Protein AF-A0A7R9UHA9-F1 (afdb_monomer_lite)

Foldseek 3Di:
DVVVPPDDPLQVQQAVLLVVLLVVLVVQQPAAQPQFPCQPVQLVVVVVDPVLCVQQLQQQADSGHGLSSNHCVLLVVLLVVLVVVCVVDVVLVCLPPVVPPVSVVVSVVSSLVSSLVSLLVVLLVVLVVCQVRGPPDDPVSSVSSSVSSSVNRVVNVVSQVCSVVRHDDRSSVVSSVNSNVVCVVVVVPPCVVVVVVVCPDCSVVVVVVVVVVVVVVVVVVVVVVPDDDDDDDDDPVNVVVVVVVVVD

Radius of gyration: 24.24 Å; chains: 1; bounding box: 69×46×78 Å

InterPro domains:
  IPR002208 SecY/SEC61-alpha family [PF00344] (66-238)
  IPR002208 SecY/SEC61-alpha family [PTHR10906] (10-181)
  IPR023201 SecY domain superfamily [G3DSA:1.10.3370.10] (5-246)
  IPR023201 SecY domain superfamily [SSF103491] (10-238)
  IPR030659 SecY conserved site [PS00755] (66-85)
  IPR030659 SecY conserved site [PS00756] (158-175)

Secondary structure (DSSP, 8-state):
-TTSS---HHHHHHHHHHHHHHHHHHHHTTSBPTT---HHHHHHHHTT-HHHHHHHHHTTS-SS-BTTTTTTHHHHHHHHHHHHHHHH-HHHHHHHHHSHHHHHHHHHHHHHHHHHHHHHHHHHHHHHHGGGGSSS--HHHHHHHHHHHHHHHHHHHHHHHHHHHHSSS-HHHHHHHHHHHTTHHHHHH-THHHHTTT-TTTHHHHHHHHHHHHHHHHHHHHHHHH---------HHHHHHHHHHTT-

pLDDT: mean 75.16, std 15.03, range [42.69, 95.38]

Sequence (248 aa):
MKKAFVLEGPLVLRLFRTIMILIFARLGNYIPIPGITEVESFYESSFRNTSIYNLSALSGGSNVISILTLGLGPFFSASLAVQFLVKLYPAFEKLQNEEGEEGRKTIVRYTRILTVLFCIIESFFLSNSLRSFVFNWNSISYFVVAAAVTTGSLVLVWLSEVITERGIGNGSSLLILIGNLSRFPDFLINKDDFDSLNVSSQSNLYIIYIIITLVSMLIFSTLSQEGARKIPVVSAKQLIDGVEDDMR

Organism: Diacronema lutheri (NCBI:txid2081491)

Structure (mmCIF, N/CA/C/O backbone):
data_AF-A0A7R9UHA9-F1
#
_entry.id   AF-A0A7R9UHA9-F1
#
loop_
_atom_site.group_PDB
_atom_site.id
_atom_site.type_symbol
_atom_site.label_atom_id
_atom_site.label_alt_id
_atom_site.label_comp_id
_atom_site.label_asym_id
_atom_site.label_entity_id
_atom_site.label_seq_id
_atom_site.pdbx_PDB_ins_code
_atom_site.Cartn_x
_atom_site.Cartn_y
_atom_site.Cartn_z
_atom_site.occupancy
_atom_site.B_iso_or_equiv
_atom_site.auth_seq_id
_atom_site.auth_comp_id
_atom_site.auth_asym_id
_atom_site.auth_atom_id
_atom_site.pdbx_PDB_model_num
ATOM 1 N N . MET A 1 1 ? -3.347 -20.948 20.187 1.00 44.75 1 MET A N 1
ATOM 2 C CA . MET A 1 1 ? -3.080 -21.257 18.760 1.00 44.75 1 MET A CA 1
ATOM 3 C C . MET A 1 1 ? -4.040 -22.278 18.130 1.00 44.75 1 MET A C 1
ATOM 5 O O . MET A 1 1 ? -4.415 -22.070 16.989 1.00 44.75 1 MET A O 1
ATOM 9 N N . LYS A 1 2 ? -4.514 -23.334 18.821 1.00 42.69 2 LYS A N 1
ATOM 10 C CA . LYS A 1 2 ? -5.384 -24.376 18.210 1.00 42.69 2 LYS A CA 1
ATOM 11 C C . LYS A 1 2 ? -6.828 -23.964 17.848 1.00 42.69 2 LYS A C 1
ATOM 13 O O . LYS A 1 2 ? -7.473 -24.678 17.095 1.00 42.69 2 LYS A O 1
ATOM 18 N N . LYS A 1 3 ? -7.337 -22.824 18.332 1.00 47.84 3 LYS A N 1
ATOM 19 C CA . LYS A 1 3 ? -8.698 -22.341 18.010 1.00 47.84 3 LYS A CA 1
ATOM 20 C C . LYS A 1 3 ? -8.790 -21.494 16.730 1.00 47.84 3 LYS A C 1
ATOM 22 O O . LYS A 1 3 ? -9.894 -21.186 16.312 1.00 47.84 3 LYS A O 1
ATOM 27 N N . ALA A 1 4 ? -7.666 -21.147 16.092 1.00 53.34 4 ALA A N 1
ATOM 28 C CA . ALA A 1 4 ? -7.685 -20.364 14.850 1.00 53.34 4 ALA A CA 1
ATOM 29 C C . ALA A 1 4 ? -8.113 -21.187 13.622 1.00 53.34 4 ALA A C 1
ATOM 31 O O . ALA A 1 4 ? -8.592 -20.620 12.652 1.00 53.34 4 ALA A O 1
ATOM 32 N N . PHE A 1 5 ? -7.953 -22.514 13.666 1.00 53.59 5 PHE A N 1
ATOM 33 C CA . PHE A 1 5 ? -8.262 -23.408 12.543 1.00 53.59 5 PHE A CA 1
ATOM 34 C C . PHE A 1 5 ? -9.653 -24.052 12.614 1.00 53.59 5 PHE A C 1
ATOM 36 O O . PHE A 1 5 ? -10.044 -24.758 11.690 1.00 53.59 5 PHE A O 1
ATOM 43 N N . VAL A 1 6 ? -10.424 -23.787 13.674 1.00 56.19 6 VAL A N 1
ATOM 44 C CA . VAL A 1 6 ? -11.847 -24.151 13.746 1.00 56.19 6 VAL A CA 1
ATOM 45 C C . VAL A 1 6 ? -12.646 -22.949 13.241 1.00 56.19 6 VAL A C 1
ATOM 47 O O . VAL A 1 6 ? -13.286 -22.237 14.007 1.00 56.19 6 VAL A O 1
ATOM 50 N N . LEU A 1 7 ? -12.497 -22.641 11.952 1.00 57.09 7 LEU A N 1
ATOM 51 C CA . LEU A 1 7 ? -13.233 -21.565 11.293 1.00 57.09 7 LEU A CA 1
ATOM 52 C C . LEU A 1 7 ? -14.557 -22.130 10.781 1.00 57.09 7 LEU A C 1
ATOM 54 O O . LEU A 1 7 ? -14.570 -23.062 9.978 1.00 57.09 7 LEU A O 1
ATOM 58 N N . GLU A 1 8 ? -15.669 -21.558 11.236 1.00 63.44 8 GLU A N 1
ATOM 59 C CA . GLU A 1 8 ? -16.984 -21.812 10.653 1.00 63.44 8 GLU A CA 1
ATOM 60 C C . GLU A 1 8 ? -16.947 -21.531 9.138 1.00 63.44 8 GLU A C 1
ATOM 62 O O . GLU A 1 8 ? -16.265 -20.609 8.674 1.00 63.44 8 GLU A O 1
ATOM 67 N N . GLY A 1 9 ? -17.709 -22.309 8.361 1.00 67.19 9 GLY A N 1
ATOM 68 C CA . GLY A 1 9 ? -17.748 -22.264 6.891 1.00 67.19 9 GLY A CA 1
ATOM 69 C C . GLY A 1 9 ? -17.687 -20.872 6.224 1.00 67.19 9 GLY A C 1
ATOM 70 O O . GLY A 1 9 ? -16.925 -20.725 5.262 1.00 67.19 9 GLY A O 1
ATOM 71 N N . PRO A 1 10 ? -18.397 -19.820 6.700 1.00 72.19 10 PRO A N 1
ATOM 72 C CA . PRO A 1 10 ? -18.339 -18.498 6.067 1.00 72.19 10 PRO A CA 1
ATOM 73 C C . PRO A 1 10 ? -16.969 -17.808 6.163 1.00 72.19 10 PRO A C 1
ATOM 75 O O . PRO A 1 10 ? -16.617 -17.044 5.262 1.00 72.19 10 PRO A O 1
ATOM 78 N N . LEU A 1 11 ? -16.176 -18.063 7.208 1.00 78.06 11 LEU A N 1
ATOM 79 C CA . LEU A 1 11 ? -14.859 -17.437 7.369 1.00 78.06 11 LEU A CA 1
ATOM 80 C C . LEU A 1 11 ? -13.794 -18.094 6.482 1.00 78.06 11 LEU A C 1
ATOM 82 O O . LEU A 1 11 ? -12.948 -17.392 5.928 1.00 78.06 11 LEU A O 1
ATOM 86 N N . VAL A 1 12 ? -13.869 -19.414 6.279 1.00 79.75 12 VAL A N 1
ATOM 87 C CA . VAL A 1 12 ? -12.963 -20.147 5.373 1.00 79.75 12 VAL A CA 1
ATOM 88 C C . VAL A 1 12 ? -13.089 -19.622 3.940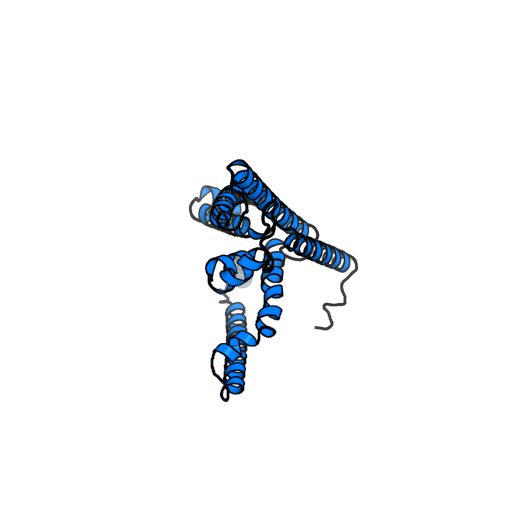 1.00 79.75 12 VAL A C 1
ATOM 90 O O . VAL A 1 12 ? -12.085 -19.407 3.262 1.00 79.75 12 VAL A O 1
ATOM 93 N N . LEU A 1 13 ? -14.314 -19.323 3.494 1.00 81.69 13 LEU A N 1
ATOM 94 C CA . LEU A 1 13 ? -14.563 -18.758 2.167 1.00 81.69 13 LEU A CA 1
ATOM 95 C C . LEU A 1 13 ? -13.958 -17.353 2.007 1.00 81.69 13 LEU A C 1
ATOM 97 O O . LEU A 1 13 ? -13.400 -17.037 0.956 1.00 81.69 13 LEU A O 1
ATOM 101 N N . ARG A 1 14 ? -14.039 -16.511 3.046 1.00 83.88 14 ARG A N 1
ATOM 102 C CA . ARG A 1 14 ? -13.412 -15.176 3.052 1.00 83.88 14 ARG A CA 1
ATOM 103 C C . ARG A 1 14 ? -11.887 -15.269 3.044 1.00 83.88 14 ARG A C 1
ATOM 105 O O . ARG A 1 14 ? -11.238 -14.512 2.320 1.00 83.88 14 ARG A O 1
ATOM 112 N N . LEU A 1 15 ? -11.319 -16.218 3.790 1.00 85.81 15 LEU A N 1
ATOM 113 C CA . LEU A 1 15 ? -9.880 -16.485 3.801 1.00 85.81 15 LEU A CA 1
ATOM 114 C C . LEU A 1 15 ? -9.397 -16.915 2.413 1.00 85.81 15 LEU A C 1
ATOM 116 O O . LEU A 1 15 ? -8.462 -16.325 1.880 1.00 85.81 15 LEU A O 1
ATOM 120 N N . PHE A 1 16 ? -10.074 -17.888 1.802 1.00 86.38 16 PHE A N 1
ATOM 121 C CA . PHE A 1 16 ? -9.727 -18.385 0.474 1.00 86.38 16 PHE A CA 1
ATOM 122 C C . PHE A 1 16 ? -9.782 -17.279 -0.589 1.00 86.38 16 PHE A C 1
ATOM 124 O O . PHE A 1 16 ? -8.840 -17.125 -1.364 1.00 86.38 16 PHE A O 1
ATOM 131 N N . ARG A 1 17 ? -10.836 -16.449 -0.581 1.00 85.56 17 ARG A N 1
ATOM 132 C CA . ARG A 1 17 ? -10.941 -15.280 -1.476 1.00 85.56 17 ARG A CA 1
ATOM 133 C C . ARG A 1 17 ? -9.786 -14.306 -1.278 1.00 85.56 17 ARG A C 1
ATOM 135 O O . ARG A 1 17 ? -9.214 -13.838 -2.255 1.00 85.56 17 ARG A O 1
ATOM 142 N N . THR A 1 18 ? -9.432 -14.030 -0.025 1.00 88.25 18 THR A N 1
ATOM 143 C CA . THR A 1 18 ? -8.319 -13.134 0.307 1.00 88.25 18 THR A CA 1
ATOM 144 C C . THR A 1 18 ? -7.000 -13.690 -0.230 1.00 88.25 18 THR A C 1
ATOM 146 O O . THR A 1 18 ? -6.277 -12.978 -0.914 1.00 88.25 18 THR A O 1
ATOM 149 N N . ILE A 1 19 ? -6.713 -14.975 -0.005 1.00 88.06 19 ILE A N 1
ATOM 150 C CA . ILE A 1 19 ? -5.497 -15.634 -0.507 1.00 88.06 19 ILE A CA 1
ATOM 151 C C . ILE A 1 19 ? -5.446 -15.624 -2.039 1.00 88.06 19 ILE A C 1
ATOM 153 O O . ILE A 1 19 ? -4.411 -15.286 -2.607 1.00 88.06 19 ILE A O 1
ATOM 157 N N . MET A 1 20 ? -6.553 -15.937 -2.718 1.00 88.19 20 MET A N 1
ATOM 158 C CA . MET A 1 20 ? -6.612 -15.909 -4.183 1.00 88.19 20 MET A CA 1
ATOM 159 C C . MET A 1 20 ? -6.285 -14.513 -4.729 1.00 88.19 20 MET A C 1
ATOM 161 O O . MET A 1 20 ? -5.486 -14.366 -5.651 1.00 88.19 20 MET A O 1
ATOM 165 N N . ILE A 1 21 ? -6.873 -13.484 -4.121 1.00 87.69 21 ILE A N 1
ATOM 166 C CA . ILE A 1 21 ? -6.620 -12.092 -4.475 1.00 87.69 21 ILE A CA 1
ATOM 167 C C . ILE A 1 21 ? -5.147 -11.717 -4.246 1.00 87.69 21 ILE A C 1
ATOM 169 O O . ILE A 1 21 ? -4.539 -11.063 -5.090 1.00 87.69 21 ILE A O 1
ATOM 173 N N . LEU A 1 22 ? -4.551 -12.146 -3.134 1.00 86.12 22 LEU A N 1
ATOM 174 C CA . LEU A 1 22 ? -3.143 -11.887 -2.838 1.00 86.12 22 LEU A CA 1
ATOM 175 C C . LEU A 1 22 ? -2.208 -12.535 -3.861 1.00 86.12 22 LEU A C 1
ATOM 177 O O . LEU A 1 22 ? -1.239 -11.910 -4.287 1.00 86.12 22 LEU A O 1
ATOM 181 N N . ILE A 1 23 ? -2.514 -13.760 -4.292 1.00 86.00 23 ILE A N 1
ATOM 182 C CA . ILE A 1 23 ? -1.772 -14.433 -5.364 1.00 86.00 23 ILE A CA 1
ATOM 183 C C . ILE A 1 23 ? -1.911 -13.648 -6.672 1.00 86.00 23 ILE A C 1
ATOM 185 O O . ILE A 1 23 ? -0.921 -13.444 -7.368 1.00 86.00 23 ILE A O 1
ATOM 189 N N . PHE A 1 24 ? -3.105 -13.145 -6.990 1.00 86.56 24 PHE A N 1
ATOM 190 C CA . PHE A 1 24 ? -3.315 -12.324 -8.183 1.00 86.56 24 PHE A CA 1
ATOM 191 C C . PHE A 1 24 ? -2.520 -11.009 -8.136 1.00 86.56 24 PHE A C 1
ATOM 193 O O . PHE A 1 24 ? -1.834 -10.672 -9.100 1.00 86.56 24 PHE A O 1
ATOM 200 N N . ALA A 1 25 ? -2.534 -10.313 -6.993 1.00 83.31 25 ALA A N 1
ATOM 201 C CA . ALA A 1 25 ? -1.710 -9.124 -6.765 1.00 83.31 25 ALA A CA 1
ATOM 202 C C . ALA A 1 25 ? -0.221 -9.423 -6.997 1.00 83.31 25 ALA A C 1
ATOM 204 O O . ALA A 1 25 ? 0.505 -8.619 -7.574 1.00 83.31 25 ALA A O 1
ATOM 205 N N . ARG A 1 26 ? 0.226 -10.614 -6.583 1.00 81.19 26 ARG A N 1
ATOM 206 C CA . ARG A 1 26 ? 1.606 -11.067 -6.757 1.00 81.19 26 ARG A CA 1
ATOM 207 C C . ARG A 1 26 ? 1.970 -11.398 -8.188 1.00 81.19 26 ARG A C 1
ATOM 209 O O . ARG A 1 26 ? 3.042 -11.003 -8.625 1.00 81.19 26 ARG A O 1
ATOM 216 N N . LEU A 1 27 ? 1.094 -12.074 -8.920 1.00 81.12 27 LEU A N 1
ATOM 217 C CA . LEU A 1 27 ? 1.313 -12.348 -10.339 1.00 81.12 27 LEU A CA 1
ATOM 218 C C . LEU A 1 27 ? 1.425 -11.046 -11.144 1.00 81.12 27 LEU A C 1
ATOM 220 O O . LEU A 1 27 ? 2.262 -10.955 -12.038 1.00 81.12 27 LEU A O 1
ATOM 224 N N . GLY A 1 28 ? 0.669 -10.011 -10.767 1.00 76.38 28 GLY A N 1
ATOM 225 C CA . GLY A 1 28 ? 0.775 -8.683 -11.374 1.00 76.38 28 GLY A CA 1
ATOM 226 C C . GLY A 1 28 ? 2.165 -8.040 -11.252 1.00 76.38 28 GLY A C 1
ATOM 227 O O . GLY A 1 28 ? 2.576 -7.313 -12.153 1.00 76.38 28 GLY A O 1
ATOM 228 N N . ASN A 1 29 ? 2.931 -8.362 -10.203 1.00 71.75 29 ASN A N 1
ATOM 229 C CA . ASN A 1 29 ? 4.292 -7.844 -10.002 1.00 71.75 29 ASN A CA 1
ATOM 230 C C . ASN A 1 29 ? 5.340 -8.461 -10.938 1.00 71.75 29 ASN A C 1
ATOM 232 O O . ASN A 1 29 ? 6.476 -7.988 -10.976 1.00 71.75 29 ASN A O 1
ATOM 236 N N . TYR A 1 30 ? 4.982 -9.511 -11.675 1.00 73.75 30 TYR A N 1
ATOM 237 C CA . TYR A 1 30 ? 5.842 -10.118 -12.690 1.00 73.75 30 TYR A CA 1
ATOM 238 C C . TYR A 1 30 ? 5.525 -9.621 -14.102 1.00 73.75 30 TYR A C 1
ATOM 240 O O . TYR A 1 30 ? 6.208 -10.014 -15.041 1.00 73.75 30 TYR A O 1
ATOM 248 N N . ILE A 1 31 ? 4.513 -8.761 -14.269 1.00 78.31 31 ILE A N 1
ATOM 249 C CA . ILE A 1 31 ? 4.173 -8.178 -15.568 1.00 78.31 31 ILE A CA 1
ATOM 250 C C . ILE A 1 31 ? 5.066 -6.944 -15.788 1.00 78.31 31 ILE A C 1
ATOM 252 O O . ILE A 1 31 ? 4.867 -5.930 -15.102 1.00 78.31 31 ILE A O 1
ATOM 256 N N . PRO A 1 32 ? 6.052 -7.001 -16.706 1.00 73.81 32 PRO A N 1
ATOM 257 C CA . PRO A 1 32 ? 6.953 -5.884 -16.949 1.00 73.81 32 PRO A CA 1
ATOM 258 C C . PRO A 1 32 ? 6.214 -4.730 -17.623 1.00 73.81 32 PRO A C 1
ATOM 260 O O . PRO A 1 32 ? 5.225 -4.918 -18.338 1.00 73.81 32 PRO A O 1
ATOM 263 N N . ILE A 1 33 ? 6.712 -3.516 -17.405 1.00 71.69 33 ILE A N 1
ATOM 264 C CA . ILE A 1 33 ? 6.191 -2.340 -18.098 1.00 71.69 33 ILE A CA 1
ATOM 265 C C . ILE A 1 33 ? 6.547 -2.449 -19.593 1.00 71.69 33 ILE A C 1
ATOM 267 O O . ILE A 1 33 ? 7.697 -2.752 -19.927 1.00 71.69 33 ILE A O 1
ATOM 271 N N . PRO A 1 34 ? 5.598 -2.182 -20.508 1.00 66.12 34 PRO A N 1
ATOM 272 C CA . PRO A 1 34 ? 5.885 -2.167 -21.938 1.00 66.12 34 PRO A CA 1
ATOM 273 C C . PRO A 1 34 ? 6.991 -1.148 -22.268 1.00 66.12 34 PRO A C 1
ATOM 275 O O . PRO A 1 34 ? 6.850 0.037 -21.972 1.00 66.12 34 PRO A O 1
ATOM 278 N N . GLY A 1 35 ? 8.077 -1.612 -22.897 1.00 60.06 35 GLY A N 1
ATOM 279 C CA . GLY A 1 35 ? 9.202 -0.775 -23.349 1.00 60.06 35 GLY A CA 1
ATOM 280 C C . GLY A 1 35 ? 10.508 -0.907 -22.552 1.00 60.06 35 GLY A C 1
ATOM 281 O O . GLY A 1 35 ? 11.495 -0.275 -22.921 1.00 60.06 35 GLY A O 1
ATOM 282 N N . ILE A 1 36 ? 10.549 -1.724 -21.494 1.00 61.75 36 ILE A N 1
ATOM 283 C CA . ILE A 1 36 ? 11.785 -2.008 -20.746 1.00 61.75 36 ILE A CA 1
ATOM 284 C C . ILE A 1 36 ? 12.432 -3.280 -21.312 1.00 61.75 36 ILE A C 1
ATOM 286 O O . ILE A 1 36 ? 11.875 -4.368 -21.182 1.00 61.75 36 ILE A O 1
ATOM 290 N N . THR A 1 37 ? 13.590 -3.137 -21.961 1.00 53.69 37 THR A N 1
ATOM 291 C CA . THR A 1 37 ? 14.339 -4.248 -22.584 1.00 53.69 37 THR A CA 1
ATOM 292 C C . THR A 1 37 ? 15.433 -4.812 -21.677 1.00 53.69 37 THR A C 1
ATOM 294 O O . THR A 1 37 ? 15.763 -5.987 -21.789 1.00 53.69 37 THR A O 1
ATOM 297 N N . GLU A 1 38 ? 15.976 -4.007 -20.762 1.00 52.22 38 GLU A N 1
ATOM 298 C CA . GLU A 1 38 ? 17.056 -4.418 -19.861 1.00 52.22 38 GLU A CA 1
ATOM 299 C C . GLU A 1 38 ? 16.556 -4.468 -18.420 1.00 52.22 38 GLU A C 1
ATOM 301 O O . GLU A 1 38 ? 16.682 -3.522 -17.646 1.00 52.22 38 GLU A O 1
ATOM 306 N N . VAL A 1 39 ? 15.965 -5.600 -18.052 1.00 52.50 39 VAL A N 1
ATOM 307 C CA . VAL A 1 39 ? 15.662 -5.871 -16.644 1.00 52.50 39 VAL A CA 1
ATOM 308 C C . VAL A 1 39 ? 16.981 -6.073 -15.874 1.00 52.50 39 VAL A C 1
ATOM 310 O O . VAL A 1 39 ? 17.102 -5.591 -14.755 1.00 52.50 39 VAL A O 1
ATOM 313 N N . GLU A 1 40 ? 17.999 -6.673 -16.516 1.00 45.84 40 GLU A N 1
ATOM 314 C CA . GLU A 1 40 ? 19.337 -6.994 -15.974 1.00 45.84 40 GLU A CA 1
ATOM 315 C C . GLU A 1 40 ? 20.189 -5.786 -15.536 1.00 45.84 40 GLU A C 1
ATOM 317 O O . GLU A 1 40 ? 20.745 -5.815 -14.439 1.00 45.84 40 GLU A O 1
ATOM 322 N N . SER A 1 41 ? 20.251 -4.690 -16.304 1.00 47.41 41 SER A N 1
ATOM 323 C CA . SER A 1 41 ? 21.094 -3.521 -15.964 1.00 47.41 41 SER A CA 1
ATOM 324 C C . SER A 1 41 ? 20.517 -2.650 -14.831 1.00 47.41 41 SER A C 1
ATOM 326 O O . SER A 1 41 ? 21.246 -1.938 -14.127 1.00 47.41 41 SER A O 1
ATOM 328 N N . PHE A 1 42 ? 19.208 -2.746 -14.575 1.00 50.56 42 PHE A N 1
ATOM 329 C CA . PHE A 1 42 ? 18.576 -2.138 -13.404 1.00 50.56 42 PHE A CA 1
ATOM 330 C C . PHE A 1 42 ? 18.851 -2.922 -12.112 1.00 50.56 42 PHE A C 1
ATOM 332 O O . PHE A 1 42 ? 18.978 -2.304 -11.053 1.00 50.56 42 PHE A O 1
ATOM 339 N N . TYR A 1 43 ? 18.989 -4.254 -12.171 1.00 49.69 43 TYR A N 1
ATOM 340 C CA . TYR A 1 43 ? 19.340 -5.052 -10.988 1.00 49.69 43 TYR A CA 1
ATOM 341 C C . TYR A 1 43 ? 20.706 -4.650 -10.426 1.00 49.69 43 TYR A C 1
ATOM 343 O O . TYR A 1 43 ? 20.811 -4.413 -9.224 1.00 49.69 43 TYR A O 1
ATOM 351 N N . GLU A 1 44 ? 21.722 -4.474 -11.278 1.00 48.28 44 GLU A N 1
ATOM 352 C CA . GLU A 1 44 ? 23.058 -4.065 -10.818 1.00 48.28 44 GLU A CA 1
ATOM 353 C C . GLU A 1 44 ? 23.098 -2.633 -10.255 1.00 48.28 44 GLU A C 1
ATOM 355 O O . GLU A 1 44 ? 23.867 -2.333 -9.340 1.00 48.28 44 GLU A O 1
ATOM 360 N N . SER A 1 45 ? 22.247 -1.734 -10.759 1.00 47.16 45 SER A N 1
ATOM 361 C CA . SER A 1 45 ? 22.205 -0.331 -10.320 1.00 47.16 45 SER A CA 1
ATOM 362 C C . SER A 1 45 ? 21.266 -0.077 -9.130 1.00 47.16 45 SER A C 1
ATOM 364 O O . SER A 1 45 ? 21.488 0.864 -8.361 1.00 47.16 45 SER A O 1
ATOM 366 N N . SER A 1 46 ? 20.260 -0.929 -8.911 1.00 47.50 46 SER A N 1
ATOM 367 C CA . SER A 1 46 ? 19.300 -0.813 -7.800 1.00 47.50 46 SER A CA 1
ATOM 368 C C . SER A 1 46 ? 19.883 -1.168 -6.443 1.00 47.50 46 SER A C 1
ATOM 370 O O . SER A 1 46 ? 19.497 -0.555 -5.448 1.00 47.50 46 SER A O 1
ATOM 372 N N . PHE A 1 47 ? 20.870 -2.066 -6.394 1.00 46.16 47 PHE A N 1
ATOM 373 C CA . PHE A 1 47 ? 21.621 -2.339 -5.164 1.00 46.16 47 PHE A CA 1
ATOM 374 C C . PHE A 1 47 ? 22.351 -1.098 -4.622 1.00 46.16 47 PHE A C 1
ATOM 376 O O . PHE A 1 47 ? 22.673 -1.039 -3.439 1.00 46.16 47 PHE A O 1
ATOM 383 N N . ARG A 1 48 ? 22.575 -0.068 -5.452 1.00 42.94 48 ARG A N 1
ATOM 384 C CA . ARG A 1 48 ? 23.268 1.167 -5.051 1.00 42.94 48 ARG A CA 1
ATOM 385 C C . ARG A 1 48 ? 22.345 2.327 -4.661 1.00 42.94 48 ARG A C 1
ATOM 387 O O . ARG A 1 48 ? 22.832 3.277 -4.057 1.00 42.94 48 ARG A O 1
ATOM 394 N N . ASN A 1 49 ? 21.044 2.284 -4.975 1.00 48.47 49 ASN A N 1
ATOM 395 C CA . ASN A 1 49 ? 20.116 3.403 -4.746 1.00 48.47 49 ASN A CA 1
ATOM 396 C C . ASN A 1 49 ? 18.975 3.036 -3.780 1.00 48.47 49 ASN A C 1
ATOM 398 O O . ASN A 1 49 ? 17.922 2.525 -4.167 1.00 48.47 49 ASN A O 1
ATOM 402 N N . THR A 1 50 ? 19.155 3.394 -2.507 1.00 55.22 50 THR A N 1
ATOM 403 C CA . THR A 1 50 ? 18.255 3.093 -1.378 1.00 55.22 50 THR A CA 1
ATOM 404 C C . THR A 1 50 ? 16.809 3.578 -1.586 1.00 55.22 50 THR A C 1
ATOM 406 O O . THR A 1 50 ? 15.864 2.945 -1.118 1.00 55.22 50 THR A O 1
ATOM 409 N N . SER A 1 51 ? 16.599 4.680 -2.313 1.00 52.81 51 SER A N 1
ATOM 410 C CA . SER A 1 51 ? 15.267 5.286 -2.492 1.00 52.81 51 SER A CA 1
ATOM 411 C C . SER A 1 51 ? 14.342 4.488 -3.418 1.00 52.81 51 SER A C 1
ATOM 413 O O . SER A 1 51 ? 13.148 4.374 -3.146 1.00 52.81 51 SER A O 1
ATOM 415 N N . ILE A 1 52 ? 14.878 3.897 -4.490 1.00 51.97 52 ILE A N 1
ATOM 416 C CA . ILE A 1 52 ? 14.087 3.113 -5.457 1.00 51.97 52 ILE A CA 1
ATOM 417 C C . ILE A 1 52 ? 13.822 1.701 -4.905 1.00 51.97 52 ILE A C 1
ATOM 419 O O . ILE A 1 52 ? 12.741 1.129 -5.090 1.00 51.97 52 ILE A O 1
ATOM 423 N N . TYR A 1 53 ? 14.771 1.183 -4.123 1.00 54.09 53 TYR A N 1
ATOM 424 C CA . TYR A 1 53 ? 14.595 -0.039 -3.347 1.00 54.09 53 TYR A CA 1
ATOM 425 C C . TYR A 1 53 ? 13.444 0.078 -2.328 1.00 54.09 53 TYR A C 1
ATOM 427 O O . TYR A 1 53 ? 12.625 -0.831 -2.216 1.00 54.09 53 TYR A O 1
ATOM 435 N N . ASN A 1 54 ? 13.293 1.217 -1.645 1.00 55.69 54 ASN A N 1
ATOM 436 C CA . ASN A 1 54 ? 12.189 1.423 -0.697 1.00 55.69 54 ASN A CA 1
ATOM 437 C C . ASN A 1 54 ? 10.814 1.548 -1.379 1.00 55.69 54 ASN A C 1
ATOM 439 O O . ASN A 1 54 ? 9.827 1.019 -0.868 1.00 55.69 54 ASN A O 1
ATOM 443 N N . LEU A 1 55 ? 10.730 2.185 -2.553 1.00 53.09 55 LEU A N 1
ATOM 444 C CA . LEU A 1 55 ? 9.462 2.330 -3.286 1.00 53.09 55 LEU A CA 1
ATOM 445 C C . LEU A 1 55 ? 8.913 0.976 -3.762 1.00 53.09 55 LEU A C 1
ATOM 447 O O . LEU A 1 55 ? 7.716 0.708 -3.685 1.00 53.09 55 LEU A O 1
ATOM 451 N N . SER A 1 56 ? 9.806 0.081 -4.177 1.00 55.66 56 SER A N 1
ATOM 452 C CA . SER A 1 56 ? 9.438 -1.269 -4.597 1.00 55.66 56 SER A CA 1
ATOM 453 C C . SER A 1 56 ? 8.951 -2.158 -3.421 1.00 55.66 56 SER A C 1
ATOM 455 O O . SER A 1 56 ? 8.267 -3.165 -3.627 1.00 55.66 56 SER A O 1
ATOM 457 N N . ALA A 1 57 ? 9.229 -1.771 -2.163 1.00 52.72 57 ALA A N 1
ATOM 458 C CA . ALA A 1 57 ? 8.730 -2.465 -0.964 1.00 52.72 57 ALA A CA 1
ATOM 459 C C . ALA A 1 57 ? 7.221 -2.256 -0.794 1.00 52.72 57 ALA A C 1
ATOM 461 O O . ALA A 1 57 ? 6.484 -3.170 -0.419 1.00 52.72 57 ALA A O 1
ATOM 462 N N . LEU A 1 58 ? 6.761 -1.052 -1.144 1.00 47.53 58 LEU A N 1
ATOM 463 C CA . LEU A 1 58 ? 5.370 -0.616 -1.042 1.00 47.53 58 LEU A CA 1
ATOM 464 C C . LEU A 1 58 ? 4.484 -1.154 -2.182 1.00 47.53 58 LEU A C 1
ATOM 466 O O . LEU A 1 58 ? 3.257 -1.120 -2.073 1.00 47.53 58 LEU A O 1
ATOM 470 N N . SER A 1 59 ? 5.083 -1.696 -3.248 1.00 46.25 59 SER A N 1
ATOM 471 C CA . SER A 1 59 ? 4.392 -2.282 -4.408 1.00 46.25 59 SER A CA 1
ATOM 472 C C . SER A 1 59 ? 4.308 -3.798 -4.432 1.00 46.25 59 SER A C 1
ATOM 474 O O . SER A 1 59 ? 3.873 -4.390 -5.416 1.00 46.25 59 SER A O 1
ATOM 476 N N . GLY A 1 60 ? 4.647 -4.465 -3.334 1.00 44.34 60 GLY A N 1
ATOM 477 C CA . GLY A 1 60 ? 4.490 -5.911 -3.273 1.00 44.34 60 GLY A CA 1
ATOM 478 C C . GLY A 1 60 ? 5.792 -6.677 -3.480 1.00 44.34 60 GLY A C 1
ATOM 479 O O . GLY A 1 60 ? 5.751 -7.847 -3.839 1.00 44.34 60 GLY A O 1
ATOM 480 N N . GLY A 1 61 ? 6.945 -6.050 -3.268 1.00 48.84 61 GLY A N 1
ATOM 481 C CA . GLY A 1 61 ? 8.152 -6.779 -2.918 1.00 48.84 61 GLY A CA 1
ATOM 482 C C . GLY A 1 61 ? 8.932 -7.433 -4.060 1.00 48.84 61 GLY A C 1
ATOM 483 O O . GLY A 1 61 ? 9.804 -8.242 -3.773 1.00 48.84 61 GLY A O 1
ATOM 484 N N . SER A 1 62 ? 8.634 -7.112 -5.321 1.00 45.09 62 SER A N 1
ATOM 485 C CA . SER A 1 62 ? 9.390 -7.610 -6.480 1.00 45.09 62 SER A CA 1
ATOM 486 C C . SER A 1 62 ? 10.635 -6.755 -6.728 1.00 45.09 62 SER A C 1
ATOM 488 O O . SER A 1 62 ? 10.600 -5.539 -6.528 1.00 45.09 62 SER A O 1
ATOM 490 N N . ASN A 1 63 ? 11.720 -7.395 -7.167 1.00 51.50 63 ASN A N 1
ATOM 491 C CA . ASN A 1 63 ? 12.943 -6.735 -7.636 1.00 51.50 63 ASN A CA 1
ATOM 492 C C . ASN A 1 63 ? 12.841 -6.334 -9.129 1.00 51.50 63 ASN A C 1
ATOM 494 O O . ASN A 1 63 ? 13.775 -5.764 -9.679 1.00 51.50 63 ASN A O 1
ATOM 498 N N . VAL A 1 64 ? 11.707 -6.624 -9.785 1.00 55.12 64 VAL A N 1
ATOM 499 C CA . VAL A 1 64 ? 11.391 -6.255 -11.177 1.00 55.12 64 VAL A CA 1
ATOM 500 C C . VAL A 1 64 ? 10.582 -4.950 -11.198 1.00 55.12 64 VAL A C 1
ATOM 502 O O . VAL A 1 64 ? 9.612 -4.811 -10.446 1.00 55.12 64 VAL A O 1
ATOM 505 N N . ILE A 1 65 ? 10.912 -4.020 -12.103 1.00 62.03 65 ILE A N 1
ATOM 506 C CA . ILE A 1 65 ? 10.034 -2.881 -12.419 1.00 62.03 65 ILE A CA 1
ATOM 507 C C . ILE A 1 65 ? 8.807 -3.416 -13.171 1.00 62.03 65 ILE A C 1
ATOM 509 O O . ILE A 1 65 ? 8.888 -3.829 -14.328 1.00 62.03 65 ILE A O 1
ATOM 513 N N . SER A 1 66 ? 7.662 -3.415 -12.500 1.00 69.75 66 SER A N 1
ATOM 514 C CA . SER A 1 66 ? 6.399 -3.949 -12.996 1.00 69.75 66 SER A CA 1
ATOM 515 C C . SER A 1 66 ? 5.363 -2.849 -13.177 1.00 69.75 66 SER A C 1
ATOM 517 O O . SER A 1 66 ? 5.501 -1.726 -12.690 1.00 69.75 66 SER A O 1
ATOM 519 N N . ILE A 1 67 ? 4.261 -3.190 -13.839 1.00 76.69 67 ILE A N 1
ATOM 520 C CA . ILE A 1 67 ? 3.087 -2.311 -13.953 1.00 76.69 67 ILE A CA 1
ATOM 521 C C . ILE A 1 67 ? 2.548 -1.905 -12.566 1.00 76.69 67 ILE A C 1
ATOM 523 O O . ILE A 1 67 ? 1.917 -0.861 -12.415 1.00 76.69 67 ILE A O 1
ATOM 527 N N . LEU A 1 68 ? 2.843 -2.698 -11.535 1.00 76.62 68 LEU A N 1
ATOM 528 C CA . LEU A 1 68 ? 2.434 -2.462 -10.159 1.00 76.62 68 LEU A CA 1
ATOM 529 C C . LEU A 1 68 ? 3.471 -1.708 -9.315 1.00 76.62 68 LEU A C 1
ATOM 531 O O . LEU A 1 68 ? 3.211 -1.497 -8.137 1.00 76.62 68 LEU A O 1
ATOM 535 N N . THR A 1 69 ? 4.596 -1.241 -9.874 1.00 72.88 69 THR A N 1
ATOM 536 C CA . THR A 1 69 ? 5.712 -0.631 -9.115 1.00 72.88 69 THR A CA 1
ATOM 537 C C . THR A 1 69 ? 5.324 0.543 -8.207 1.00 72.88 69 THR A C 1
ATOM 539 O O . THR A 1 69 ? 5.974 0.735 -7.180 1.00 72.88 69 THR A O 1
ATOM 542 N N . LEU A 1 70 ? 4.265 1.296 -8.522 1.00 74.19 70 LEU A N 1
ATOM 543 C CA . LEU A 1 70 ? 3.749 2.377 -7.663 1.00 74.19 70 LEU A CA 1
ATOM 544 C C . LEU A 1 70 ? 3.055 1.851 -6.390 1.00 74.19 70 LEU A C 1
ATOM 546 O O . LEU A 1 70 ? 3.015 2.515 -5.356 1.00 74.19 70 LEU A O 1
ATOM 550 N N . GLY A 1 71 ? 2.501 0.640 -6.461 1.00 83.31 71 GLY A N 1
ATOM 551 C CA . GLY A 1 71 ? 1.873 -0.031 -5.335 1.00 83.31 71 GLY A CA 1
ATOM 552 C C . GLY A 1 71 ? 0.631 0.674 -4.807 1.00 83.31 71 GLY A C 1
ATOM 553 O O . GLY A 1 71 ? -0.124 1.307 -5.549 1.00 83.31 71 GLY A O 1
ATOM 554 N N . LEU A 1 72 ? 0.448 0.558 -3.490 1.00 85.19 72 LEU A N 1
ATOM 555 C CA . LEU A 1 72 ? -0.574 1.272 -2.717 1.00 85.19 72 LEU A CA 1
ATOM 556 C C . LEU A 1 72 ? -0.054 2.600 -2.128 1.00 85.19 72 LEU A C 1
ATOM 558 O O . LEU A 1 72 ? -0.750 3.218 -1.323 1.00 85.19 72 LEU A O 1
ATOM 562 N N . GLY A 1 73 ? 1.146 3.048 -2.524 1.00 84.94 73 GLY A N 1
ATOM 563 C CA . GLY A 1 73 ? 1.748 4.313 -2.083 1.00 84.94 73 GLY A CA 1
ATOM 564 C C . GLY A 1 73 ? 0.838 5.534 -2.289 1.00 84.94 73 GLY A C 1
ATOM 565 O O . GLY A 1 73 ? 0.550 6.222 -1.307 1.00 84.94 73 GLY A O 1
ATOM 566 N N . PRO A 1 74 ? 0.274 5.748 -3.494 1.00 87.12 74 PRO A N 1
ATOM 567 C CA . PRO A 1 74 ? -0.625 6.874 -3.752 1.00 87.12 74 PRO A CA 1
ATOM 568 C C . PRO A 1 74 ? -1.875 6.872 -2.866 1.00 87.12 74 PRO A C 1
ATOM 570 O O . PRO A 1 74 ? -2.324 7.918 -2.401 1.00 87.12 74 PRO A O 1
ATOM 573 N N . PHE A 1 75 ? -2.435 5.686 -2.601 1.00 89.00 75 PHE A N 1
ATOM 574 C CA . PHE A 1 75 ? -3.592 5.530 -1.719 1.00 89.00 75 PHE A CA 1
ATOM 575 C C . PHE A 1 75 ? -3.236 5.852 -0.269 1.00 89.00 75 PHE A C 1
ATOM 577 O O . PHE A 1 75 ? -3.989 6.546 0.414 1.00 89.00 75 PHE A O 1
ATOM 584 N N . PHE A 1 76 ? -2.074 5.394 0.197 1.00 87.25 76 PHE A N 1
ATOM 585 C CA . PHE A 1 76 ? -1.576 5.720 1.528 1.00 87.25 76 PHE A CA 1
ATOM 586 C C . PHE A 1 76 ? -1.406 7.238 1.691 1.00 87.25 76 PHE A C 1
ATOM 588 O O . PHE A 1 76 ? -1.986 7.815 2.615 1.00 87.25 76 PHE A O 1
ATOM 595 N N . SER A 1 77 ? -0.728 7.892 0.743 1.00 89.19 77 SER A N 1
ATOM 596 C CA . SER A 1 77 ? -0.553 9.350 0.699 1.00 89.19 77 SER A CA 1
ATOM 597 C C . SER A 1 77 ? -1.891 10.095 0.684 1.00 89.19 77 SER A C 1
ATOM 599 O O . SER A 1 77 ? -2.103 11.008 1.483 1.00 89.19 77 SER A O 1
ATOM 601 N N . ALA A 1 78 ? -2.837 9.670 -0.157 1.00 90.44 78 ALA A N 1
ATOM 602 C CA . ALA A 1 78 ? -4.166 10.267 -0.231 1.00 90.44 78 ALA A CA 1
ATOM 603 C C . ALA A 1 78 ? -4.961 10.092 1.073 1.00 90.44 78 ALA A C 1
ATOM 605 O O . ALA A 1 78 ? -5.612 11.027 1.539 1.00 90.44 78 ALA A O 1
ATOM 606 N N . SER A 1 79 ? -4.899 8.911 1.692 1.00 87.56 79 SER A N 1
ATOM 607 C CA . SER A 1 79 ? -5.592 8.637 2.953 1.00 87.56 79 SER A CA 1
ATOM 608 C C . SER A 1 79 ? -5.059 9.495 4.100 1.00 87.56 79 SER A C 1
ATOM 610 O O . SER A 1 79 ? -5.847 9.994 4.903 1.00 87.56 79 SER A O 1
ATOM 612 N N . LEU A 1 80 ? -3.742 9.716 4.153 1.00 88.88 80 LEU A N 1
ATOM 613 C CA . LEU A 1 80 ? -3.115 10.610 5.119 1.00 88.88 80 LEU A CA 1
ATOM 614 C C . LEU A 1 80 ? -3.496 12.061 4.843 1.00 88.88 80 LEU A C 1
ATOM 616 O O . LEU A 1 80 ? -3.891 12.766 5.765 1.00 88.88 80 LEU A O 1
ATOM 620 N N . ALA A 1 81 ? -3.443 12.496 3.584 1.00 89.69 81 ALA A N 1
ATOM 621 C CA . ALA A 1 81 ? -3.825 13.850 3.197 1.00 89.69 81 ALA A CA 1
ATOM 622 C C . ALA A 1 81 ? -5.273 14.172 3.600 1.00 89.69 81 ALA A C 1
ATOM 624 O O . ALA A 1 81 ? -5.527 15.228 4.178 1.00 89.69 81 ALA A O 1
ATOM 625 N N . VAL A 1 82 ? -6.213 13.244 3.382 1.00 88.38 82 VAL A N 1
ATOM 626 C CA . VAL A 1 82 ? -7.599 13.410 3.843 1.00 88.38 82 VAL A CA 1
ATOM 627 C C . VAL A 1 82 ? -7.672 13.451 5.368 1.00 88.38 82 VAL A C 1
ATOM 629 O O . VAL A 1 82 ? -8.315 14.347 5.898 1.00 88.38 82 VAL A O 1
ATOM 632 N N . GLN A 1 83 ? -6.985 12.559 6.090 1.00 87.69 83 GLN A N 1
ATOM 633 C CA . GLN A 1 83 ? -6.958 12.590 7.562 1.00 87.69 83 GLN A CA 1
ATOM 634 C C . GLN A 1 83 ? -6.431 13.924 8.114 1.00 87.69 83 GLN A C 1
ATOM 636 O O . GLN A 1 83 ? -6.986 14.461 9.073 1.00 87.69 83 GLN A O 1
ATOM 641 N N . PHE A 1 84 ? -5.402 14.495 7.485 1.00 89.12 84 PHE A N 1
ATOM 642 C CA . PHE A 1 84 ? -4.915 15.831 7.821 1.00 89.12 84 PHE A CA 1
ATOM 643 C C . PHE A 1 84 ? -5.953 16.913 7.519 1.00 89.12 84 PHE A C 1
ATOM 645 O O . PHE A 1 84 ? -6.164 17.796 8.348 1.00 89.12 84 PHE A O 1
ATOM 652 N N . LEU A 1 85 ? -6.627 16.833 6.370 1.00 86.44 85 LEU A N 1
ATOM 653 C CA . LEU A 1 85 ? -7.650 17.795 5.966 1.00 86.44 85 LEU A CA 1
ATOM 654 C C . LEU A 1 85 ? -8.848 17.782 6.921 1.00 86.44 85 LEU A C 1
ATOM 656 O O . LEU A 1 85 ? -9.319 18.851 7.303 1.00 86.44 85 LEU A O 1
ATOM 660 N N . VAL A 1 86 ? -9.283 16.600 7.371 1.00 85.69 86 VAL A N 1
ATOM 661 C CA . VAL A 1 86 ? -10.351 16.470 8.373 1.00 85.69 86 VAL A CA 1
ATOM 662 C C . VAL A 1 86 ? -9.975 17.173 9.676 1.00 85.69 86 VAL A C 1
ATOM 664 O O . VAL A 1 86 ? -10.793 17.889 10.240 1.00 85.69 86 VAL A O 1
ATOM 667 N N . LYS A 1 87 ? -8.727 17.025 10.133 1.00 83.88 87 LYS A N 1
ATOM 668 C CA . LYS A 1 87 ? -8.251 17.664 11.368 1.00 83.88 87 LYS A CA 1
ATOM 669 C C . LYS A 1 87 ? -8.042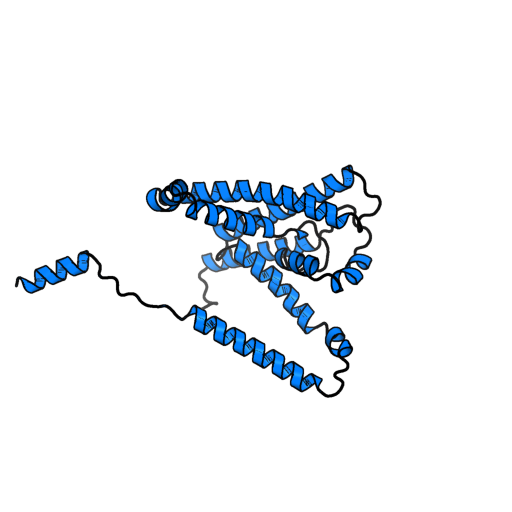 19.177 11.227 1.00 83.88 87 LYS A C 1
ATOM 671 O O . LYS A 1 87 ? -8.108 19.898 12.216 1.00 83.88 87 LYS A O 1
ATOM 676 N N . LEU A 1 88 ? -7.740 19.654 10.020 1.00 86.75 88 LEU A N 1
ATOM 677 C CA . LEU A 1 88 ? -7.506 21.073 9.743 1.00 86.75 88 LEU A CA 1
ATOM 678 C C . LEU A 1 88 ? -8.816 21.850 9.543 1.00 86.75 88 LEU A C 1
ATOM 680 O O . LEU A 1 88 ? -8.904 23.011 9.939 1.00 86.75 88 LEU A O 1
ATOM 684 N N . TYR A 1 89 ? -9.823 21.222 8.928 1.00 84.12 89 TYR A N 1
ATOM 685 C CA . TYR A 1 89 ? -11.097 21.855 8.602 1.00 84.12 89 TYR A CA 1
ATOM 686 C C . TYR A 1 89 ? -12.250 21.277 9.436 1.00 84.12 89 TYR A C 1
ATOM 688 O O . TYR A 1 89 ? -12.700 20.160 9.163 1.00 84.12 89 TYR A O 1
ATOM 696 N N . PRO A 1 90 ? -12.843 22.063 10.356 1.00 74.81 90 PRO A N 1
ATOM 697 C CA . PRO A 1 90 ? -13.892 21.579 11.255 1.00 74.81 90 PRO A CA 1
ATOM 698 C C . PRO A 1 90 ? -15.165 21.141 10.515 1.00 74.81 90 PRO A C 1
ATOM 700 O O . PRO A 1 90 ? -15.928 20.335 11.028 1.00 74.81 90 PRO A O 1
ATOM 703 N N . ALA A 1 91 ? -15.400 21.618 9.287 1.00 75.44 91 ALA A N 1
ATOM 704 C CA . ALA A 1 91 ? -16.519 21.161 8.458 1.00 75.44 91 ALA A CA 1
ATOM 705 C C . ALA A 1 91 ? -16.416 19.666 8.101 1.00 75.44 91 ALA A C 1
ATOM 707 O O . ALA A 1 91 ? -17.421 18.960 8.103 1.00 75.44 91 ALA A O 1
ATOM 708 N N . PHE A 1 92 ? -15.204 19.172 7.834 1.00 74.12 92 PHE A N 1
ATOM 709 C CA . PHE A 1 92 ? -14.975 17.756 7.551 1.00 74.12 92 PHE A CA 1
ATOM 710 C C . PHE A 1 92 ? -14.983 16.909 8.826 1.00 74.12 92 PHE A C 1
ATOM 712 O O . PHE A 1 92 ? -15.417 15.760 8.789 1.00 74.12 92 PHE A O 1
ATOM 719 N N . GLU A 1 93 ? -14.555 17.477 9.956 1.00 73.50 93 GLU A N 1
ATOM 720 C CA . GLU A 1 93 ? -14.667 16.836 11.269 1.00 73.50 93 GLU A CA 1
ATOM 721 C C . GLU A 1 93 ? -16.134 16.634 11.668 1.00 73.50 93 GLU A C 1
ATOM 723 O O . GLU A 1 93 ? -16.514 15.546 12.099 1.00 73.50 93 GLU A O 1
ATOM 728 N N . LYS A 1 94 ? -16.984 17.641 11.435 1.00 74.44 94 LYS A N 1
ATOM 729 C CA . LYS A 1 94 ? -18.437 17.523 11.604 1.00 74.44 94 LYS A CA 1
ATOM 730 C C . LYS A 1 94 ? -19.031 16.470 10.686 1.00 74.44 94 LYS A C 1
ATOM 732 O O . LYS A 1 94 ? -19.796 15.635 11.145 1.00 74.44 94 LYS A O 1
ATOM 737 N N . LEU A 1 95 ? -18.611 16.429 9.425 1.00 73.75 95 LEU A N 1
ATOM 738 C CA . LEU A 1 95 ? -19.047 15.376 8.512 1.00 73.75 95 LEU A CA 1
ATOM 739 C C . LEU A 1 95 ? -18.675 13.978 9.045 1.00 73.75 95 LEU A C 1
ATOM 741 O O . LEU A 1 95 ? -19.472 13.050 8.985 1.00 73.75 95 LEU A O 1
ATOM 745 N N . GLN A 1 96 ? -17.473 13.815 9.607 1.00 73.50 96 GLN A N 1
ATOM 746 C CA . GLN A 1 96 ? -17.029 12.530 10.152 1.00 73.50 96 GLN A CA 1
ATOM 747 C C . GLN A 1 96 ? -17.759 12.131 11.445 1.00 73.50 96 GLN A C 1
ATOM 749 O O . GLN A 1 96 ? -18.018 10.942 11.649 1.00 73.50 96 GLN A O 1
ATOM 754 N N . ASN A 1 97 ? -18.043 13.102 12.316 1.00 71.12 97 ASN A N 1
ATOM 755 C CA . ASN A 1 97 ? -18.513 12.866 13.682 1.00 71.12 97 ASN A CA 1
ATOM 756 C C . ASN A 1 97 ? -20.033 13.030 13.848 1.00 71.12 97 ASN A C 1
ATOM 758 O O . ASN A 1 97 ? -20.633 12.298 14.631 1.00 71.12 97 ASN A O 1
ATOM 762 N N . GLU A 1 98 ? -20.656 13.965 13.129 1.00 67.62 98 GLU A N 1
ATOM 763 C CA . GLU A 1 98 ? -22.071 14.345 13.268 1.00 67.62 98 GLU A CA 1
ATOM 764 C C . GLU A 1 98 ? -22.986 13.587 12.282 1.00 67.62 98 GLU A C 1
ATOM 766 O O . GLU A 1 98 ? -24.117 13.267 12.636 1.00 67.62 98 GLU A O 1
ATOM 771 N N . GLU A 1 99 ? -22.509 13.229 11.079 1.00 71.00 99 GLU A N 1
ATOM 772 C CA . GLU A 1 99 ? -23.326 12.561 10.038 1.00 71.00 99 GLU A CA 1
ATOM 773 C C . GLU A 1 99 ? -23.225 11.019 10.031 1.00 71.00 99 GLU A C 1
ATOM 775 O O . GLU A 1 99 ? -23.844 10.338 9.207 1.00 71.00 99 GLU A O 1
ATOM 780 N N . GLY A 1 100 ? -22.441 10.431 10.941 1.00 79.62 100 GLY A N 1
ATOM 781 C CA . GLY A 1 100 ? -22.360 8.979 11.122 1.00 79.62 100 GLY A CA 1
ATOM 782 C C . GLY A 1 100 ? -21.878 8.208 9.880 1.00 79.62 100 GLY A C 1
ATOM 783 O O . GLY A 1 100 ? -20.742 8.368 9.426 1.00 79.62 100 GLY A O 1
ATOM 784 N N . GLU A 1 101 ? -22.709 7.296 9.354 1.00 77.44 101 GLU A N 1
ATOM 785 C CA . GLU A 1 101 ? -22.344 6.430 8.218 1.00 77.44 101 GLU A CA 1
ATOM 786 C C . GLU A 1 101 ? -22.298 7.163 6.868 1.00 77.44 101 GLU A C 1
ATOM 788 O O . GLU A 1 101 ? -21.467 6.826 6.020 1.00 77.44 101 GLU A O 1
ATOM 793 N N . GLU A 1 102 ? -23.165 8.154 6.655 1.00 80.56 102 GLU A N 1
ATOM 794 C CA . GLU A 1 102 ? -23.229 8.919 5.401 1.00 80.56 102 GLU A CA 1
ATOM 795 C C . GLU A 1 102 ? -21.977 9.788 5.229 1.00 80.56 102 GLU A C 1
ATOM 797 O O . GLU A 1 102 ? -21.303 9.725 4.195 1.00 80.56 102 GLU A O 1
ATOM 802 N N . GLY A 1 103 ? -21.582 10.505 6.283 1.00 80.75 103 GLY A N 1
ATOM 803 C CA . GLY A 1 103 ? -20.369 11.320 6.280 1.00 80.75 103 GLY A CA 1
ATOM 804 C C . GLY A 1 103 ? -19.094 10.494 6.091 1.00 80.75 103 GLY A C 1
ATOM 805 O O . GLY A 1 103 ? -18.212 10.859 5.306 1.00 80.75 103 GLY A O 1
ATOM 806 N N . ARG A 1 104 ? -19.021 9.299 6.697 1.00 80.06 104 ARG A N 1
ATOM 807 C CA . ARG A 1 104 ? -17.917 8.351 6.461 1.00 80.06 104 ARG A CA 1
ATOM 808 C C . ARG A 1 104 ? -17.818 7.911 5.000 1.00 80.06 104 ARG A C 1
ATOM 810 O O . ARG A 1 104 ? -16.714 7.879 4.457 1.00 80.06 104 ARG A O 1
ATOM 817 N N . LYS A 1 105 ? -18.941 7.611 4.338 1.00 82.94 105 LYS A N 1
ATOM 818 C CA . LYS A 1 105 ? -18.951 7.262 2.902 1.00 82.94 105 LYS A CA 1
ATOM 819 C C . LYS A 1 105 ? -18.462 8.423 2.038 1.00 82.94 105 LYS A C 1
ATOM 821 O O . LYS A 1 105 ? -17.729 8.203 1.071 1.00 82.94 105 LYS A O 1
ATOM 826 N N . THR A 1 106 ? -18.825 9.650 2.397 1.00 84.50 106 THR A N 1
ATOM 827 C CA . THR A 1 106 ? -18.387 10.857 1.691 1.00 84.50 106 THR A CA 1
ATOM 828 C C . THR A 1 106 ? -16.877 11.073 1.816 1.00 84.50 106 THR A C 1
ATOM 830 O O . THR A 1 106 ? -16.210 11.313 0.809 1.00 84.50 106 THR A O 1
ATOM 833 N N . ILE A 1 107 ? -16.304 10.887 3.008 1.00 86.06 107 ILE A N 1
ATOM 834 C CA . ILE A 1 107 ? -14.848 10.964 3.225 1.00 86.06 107 ILE A CA 1
ATOM 835 C C . ILE A 1 107 ? -14.113 9.911 2.391 1.00 86.06 107 ILE A C 1
ATOM 837 O O . ILE A 1 107 ? -13.150 10.239 1.700 1.00 86.06 107 ILE A O 1
ATOM 841 N N . VAL A 1 108 ? -14.606 8.668 2.371 1.00 86.50 108 VAL A N 1
ATOM 842 C CA . VAL A 1 108 ? -14.024 7.596 1.545 1.00 86.50 108 VAL A CA 1
ATOM 843 C C . VAL A 1 108 ? -14.068 7.951 0.055 1.00 86.50 108 VAL A C 1
ATOM 845 O O . VAL A 1 108 ? -13.094 7.722 -0.665 1.00 86.50 108 VAL A O 1
ATOM 848 N N . ARG A 1 109 ? -15.156 8.571 -0.421 1.00 87.75 109 ARG A N 1
ATOM 849 C CA . ARG A 1 109 ? -15.256 9.050 -1.809 1.00 87.75 109 ARG A CA 1
ATOM 850 C C . ARG A 1 109 ? -14.189 10.101 -2.122 1.00 87.75 109 ARG A C 1
ATOM 852 O O . ARG A 1 109 ? -13.551 10.006 -3.170 1.00 87.75 109 ARG A O 1
ATOM 859 N N . TYR A 1 110 ? -13.960 11.059 -1.223 1.00 90.25 110 TYR A N 1
ATOM 860 C CA . TYR A 1 110 ? -12.890 12.046 -1.387 1.00 90.25 110 TYR A CA 1
ATOM 861 C C . TYR A 1 110 ? -11.508 11.395 -1.404 1.00 90.25 110 TYR A C 1
ATOM 863 O O . TYR A 1 110 ? -10.710 11.708 -2.285 1.00 90.25 110 TYR A O 1
ATOM 871 N N . THR A 1 111 ? -11.239 10.439 -0.509 1.00 90.56 111 THR A N 1
ATOM 872 C CA . THR A 1 111 ? -9.981 9.679 -0.522 1.00 90.56 111 THR A CA 1
ATOM 873 C C . THR A 1 111 ? -9.775 8.961 -1.852 1.00 90.56 111 THR A C 1
ATOM 875 O O . THR A 1 111 ? -8.669 8.995 -2.388 1.00 90.56 111 THR A O 1
ATOM 878 N N . ARG A 1 112 ? -10.825 8.370 -2.437 1.00 90.50 112 ARG A N 1
ATOM 879 C CA . ARG A 1 112 ? -10.732 7.691 -3.737 1.00 90.50 112 ARG A CA 1
ATOM 880 C C . ARG A 1 112 ? -10.393 8.660 -4.872 1.00 90.50 112 ARG A C 1
ATOM 882 O O . ARG A 1 112 ? -9.508 8.369 -5.669 1.00 90.50 112 ARG A O 1
ATOM 889 N N . ILE A 1 113 ? -11.049 9.821 -4.923 1.00 92.69 113 ILE A N 1
ATOM 890 C CA . ILE A 1 113 ? -10.764 10.858 -5.932 1.00 92.69 113 ILE A CA 1
ATOM 891 C C . ILE A 1 113 ? -9.324 11.357 -5.791 1.00 92.69 113 ILE A C 1
ATOM 893 O O . ILE A 1 113 ? -8.592 11.451 -6.776 1.00 92.69 113 ILE A O 1
ATOM 897 N N . LEU A 1 114 ? -8.900 11.624 -4.556 1.00 92.94 114 LEU A N 1
ATOM 898 C CA . LEU A 1 114 ? -7.555 12.098 -4.270 1.00 92.94 114 LEU A CA 1
ATOM 899 C C . LEU A 1 114 ? -6.502 11.038 -4.626 1.00 92.94 114 LEU A C 1
ATOM 901 O O . LEU A 1 114 ? -5.470 11.371 -5.195 1.00 92.94 114 LEU A O 1
ATOM 905 N N . THR A 1 115 ? -6.795 9.759 -4.380 1.00 93.19 115 THR A N 1
ATOM 906 C CA . THR A 1 115 ? -5.925 8.636 -4.761 1.00 93.19 115 THR A CA 1
ATOM 907 C C . THR A 1 115 ? -5.670 8.616 -6.264 1.00 93.19 115 THR A C 1
ATOM 909 O O . THR A 1 115 ? -4.522 8.506 -6.672 1.00 93.19 115 THR A O 1
ATOM 912 N N . VAL A 1 116 ? -6.708 8.780 -7.095 1.00 93.75 116 VAL A N 1
ATOM 913 C CA . VAL A 1 116 ? -6.546 8.834 -8.560 1.00 93.75 116 VAL A CA 1
ATOM 914 C C . VAL A 1 116 ? -5.613 9.978 -8.963 1.00 93.75 116 VAL A C 1
ATOM 916 O O . VAL A 1 116 ? -4.726 9.787 -9.792 1.00 93.75 116 VAL A O 1
ATOM 919 N N . LEU A 1 117 ? -5.778 11.151 -8.346 1.00 93.62 117 LEU A N 1
ATOM 920 C CA . LEU A 1 117 ? -4.936 12.316 -8.604 1.00 93.62 117 LEU A CA 1
ATOM 921 C C . LEU A 1 117 ? -3.472 12.059 -8.207 1.00 93.62 117 LEU A C 1
ATOM 923 O O . LEU A 1 117 ? -2.574 12.339 -9.001 1.00 93.62 117 LEU A O 1
ATOM 927 N N . PHE A 1 118 ? -3.226 11.463 -7.036 1.00 92.06 118 PHE A N 1
ATOM 928 C CA . PHE A 1 118 ? -1.879 11.060 -6.619 1.00 92.06 118 PHE A CA 1
ATOM 929 C C . PHE A 1 118 ? -1.280 9.998 -7.544 1.00 92.06 118 PHE A C 1
ATOM 931 O O . PHE A 1 118 ? -0.121 10.137 -7.919 1.00 92.06 118 PHE A O 1
ATOM 938 N N . CYS A 1 119 ? -2.049 8.993 -7.980 1.00 91.25 119 CYS A N 1
ATOM 939 C CA . CYS A 1 119 ? -1.559 7.978 -8.917 1.00 91.25 119 CYS A CA 1
ATOM 940 C C . CYS A 1 119 ? -1.057 8.618 -10.212 1.00 91.25 119 CYS A C 1
ATOM 942 O O . CYS A 1 119 ? 0.027 8.286 -10.681 1.00 91.25 119 CYS A O 1
ATOM 944 N N . ILE A 1 120 ? -1.822 9.560 -10.772 1.00 91.69 120 ILE A N 1
ATOM 945 C CA . ILE A 1 120 ? -1.440 10.261 -12.000 1.00 91.69 120 ILE A CA 1
ATOM 946 C C . ILE A 1 120 ? -0.139 11.035 -11.772 1.00 91.69 120 ILE A C 1
ATOM 948 O O . ILE A 1 120 ? 0.820 10.846 -12.515 1.00 91.69 120 ILE A O 1
ATOM 952 N N . ILE A 1 121 ? -0.077 11.854 -10.721 1.00 91.44 121 ILE A N 1
ATOM 953 C CA . ILE A 1 121 ? 1.097 12.681 -10.423 1.00 91.44 121 ILE A CA 1
ATOM 954 C C . ILE A 1 121 ? 2.338 11.810 -10.180 1.00 91.44 121 ILE A C 1
ATOM 956 O O . ILE A 1 121 ? 3.357 11.991 -10.847 1.00 91.44 121 ILE A O 1
ATOM 960 N N . GLU A 1 122 ? 2.256 10.836 -9.272 1.00 88.06 122 GLU A N 1
ATOM 961 C CA . GLU A 1 122 ? 3.378 9.956 -8.930 1.00 88.06 122 GLU A CA 1
ATOM 962 C C . GLU A 1 122 ? 3.812 9.087 -10.121 1.00 88.06 122 GLU A C 1
ATOM 964 O O . GLU A 1 122 ? 5.009 8.871 -10.311 1.00 88.06 122 GLU A O 1
ATOM 969 N N . SER A 1 123 ? 2.884 8.648 -10.982 1.00 86.75 123 SER A N 1
ATOM 970 C CA . SER A 1 123 ? 3.234 7.893 -12.194 1.00 86.75 123 SER A CA 1
ATOM 971 C C . SER A 1 123 ? 4.043 8.720 -13.195 1.00 86.75 123 SER A C 1
ATOM 973 O O . SER A 1 123 ? 4.968 8.192 -13.811 1.00 86.75 123 SER A O 1
ATOM 975 N N . PHE A 1 124 ? 3.758 10.020 -13.332 1.00 87.62 124 PHE A N 1
ATOM 976 C CA . PHE A 1 124 ? 4.527 10.918 -14.194 1.00 87.62 124 PHE A CA 1
ATOM 977 C C . PHE A 1 124 ? 5.943 11.144 -13.651 1.00 87.62 124 PHE A C 1
ATOM 979 O O . PHE A 1 124 ? 6.907 11.143 -14.427 1.00 87.62 124 PHE A O 1
ATOM 986 N N . PHE A 1 125 ? 6.086 11.276 -12.327 1.00 85.44 125 PHE A N 1
ATOM 987 C CA . PHE A 1 125 ? 7.391 11.345 -11.661 1.00 85.44 125 PHE A CA 1
ATOM 988 C C . PHE A 1 125 ? 8.187 10.045 -11.814 1.00 85.44 125 PHE A C 1
ATOM 990 O O . PHE A 1 125 ? 9.385 10.083 -12.123 1.00 85.44 125 PHE A O 1
ATOM 997 N N . LEU A 1 126 ? 7.529 8.894 -11.647 1.00 80.31 126 LEU A N 1
ATOM 998 C CA . LEU A 1 126 ? 8.167 7.593 -11.818 1.00 80.31 126 LEU A CA 1
ATOM 999 C C . LEU A 1 126 ? 8.592 7.381 -13.271 1.00 80.31 126 LEU A C 1
ATOM 1001 O O . LEU A 1 126 ? 9.733 7.010 -13.521 1.00 80.31 126 LEU A O 1
ATOM 1005 N N . SER A 1 127 ? 7.714 7.683 -14.229 1.00 80.94 127 SER A N 1
ATOM 1006 C CA . SER A 1 127 ? 8.016 7.580 -15.657 1.00 80.94 127 SER A CA 1
ATOM 1007 C C . SER A 1 127 ? 9.242 8.432 -16.014 1.00 80.94 127 SER A C 1
ATOM 1009 O O . SER A 1 127 ? 10.154 7.950 -16.677 1.00 80.94 127 SER A O 1
ATOM 1011 N N . ASN A 1 128 ? 9.357 9.654 -15.477 1.00 79.75 128 ASN A N 1
ATOM 1012 C CA . ASN A 1 128 ? 10.531 10.500 -15.722 1.00 79.75 128 ASN A CA 1
ATOM 1013 C C . ASN A 1 128 ? 11.818 9.912 -15.118 1.00 79.75 128 ASN A C 1
ATOM 1015 O O . ASN A 1 128 ? 12.876 9.982 -15.739 1.00 79.75 128 ASN A O 1
ATOM 1019 N N . SER A 1 129 ? 11.727 9.291 -13.939 1.00 73.50 129 SER A N 1
ATOM 1020 C CA . SER A 1 129 ? 12.854 8.585 -13.309 1.00 73.50 129 SER A CA 1
ATOM 1021 C C . SER A 1 129 ? 13.283 7.338 -14.095 1.00 73.50 129 SER A C 1
ATOM 1023 O O . SER A 1 129 ? 14.458 6.980 -14.094 1.00 73.50 129 SER A O 1
ATOM 1025 N N . LEU A 1 130 ? 12.350 6.698 -14.805 1.00 70.88 130 LEU A N 1
ATOM 1026 C CA . LEU A 1 130 ? 12.595 5.511 -15.629 1.00 70.88 130 LEU A CA 1
ATOM 1027 C C . LEU A 1 130 ? 13.163 5.829 -17.022 1.00 70.88 130 LEU A C 1
ATOM 1029 O O . LEU A 1 130 ? 13.529 4.909 -17.752 1.00 70.88 130 LEU A O 1
ATOM 1033 N N . ARG A 1 131 ? 13.299 7.112 -17.383 1.00 69.06 131 ARG A N 1
ATOM 1034 C CA . ARG A 1 131 ? 13.808 7.559 -18.690 1.00 69.06 131 ARG A CA 1
ATOM 1035 C C . ARG A 1 131 ? 15.151 6.939 -19.072 1.00 69.06 131 ARG A C 1
ATOM 1037 O O . ARG A 1 131 ? 15.361 6.636 -20.242 1.00 69.06 131 ARG A O 1
ATOM 1044 N N . SER A 1 132 ? 16.044 6.753 -18.105 1.00 63.75 132 SER A N 1
ATOM 1045 C CA . SER A 1 132 ? 17.386 6.205 -18.337 1.00 63.75 132 SER A CA 1
ATOM 1046 C C . SER A 1 132 ? 17.403 4.697 -18.620 1.00 63.75 132 SER A C 1
ATOM 1048 O O . SER A 1 132 ? 18.430 4.191 -19.053 1.00 63.75 132 SER A O 1
ATOM 1050 N N . PHE A 1 133 ? 16.290 3.991 -18.386 1.00 60.97 133 PHE A N 1
ATOM 1051 C CA . PHE A 1 133 ? 16.195 2.525 -18.461 1.00 60.97 133 PHE A CA 1
ATOM 1052 C C . PHE A 1 133 ? 15.297 2.024 -19.608 1.00 60.97 133 PHE A C 1
ATOM 1054 O O . PHE A 1 133 ? 15.140 0.821 -19.801 1.00 60.97 133 PHE A O 1
ATOM 1061 N N . VAL A 1 134 ? 14.681 2.933 -20.369 1.00 64.00 134 VAL A N 1
ATOM 1062 C CA . VAL A 1 134 ? 13.783 2.603 -21.485 1.00 64.00 134 VAL A CA 1
ATOM 1063 C C . VAL A 1 134 ? 14.521 2.794 -22.806 1.00 64.00 134 VAL A C 1
ATOM 1065 O O . VAL A 1 134 ? 15.038 3.875 -23.095 1.00 64.00 134 VAL A O 1
ATOM 1068 N N . PHE A 1 135 ? 14.541 1.751 -23.638 1.00 58.69 135 PHE A N 1
ATOM 1069 C CA . PHE A 1 135 ? 15.144 1.825 -24.964 1.00 58.69 135 PHE A CA 1
ATOM 1070 C C . PHE A 1 135 ? 14.274 2.696 -25.883 1.00 58.69 135 PHE A C 1
ATOM 1072 O O . PHE A 1 135 ? 13.071 2.474 -26.001 1.00 58.69 135 PHE A O 1
ATOM 1079 N N . ASN A 1 136 ? 14.887 3.675 -26.553 1.00 63.03 136 ASN A N 1
ATOM 1080 C CA . ASN A 1 136 ? 14.225 4.598 -27.485 1.00 63.03 136 ASN A CA 1
ATOM 1081 C C . ASN A 1 136 ? 13.119 5.468 -26.840 1.00 63.03 136 ASN A C 1
ATOM 1083 O O . ASN A 1 136 ? 11.929 5.352 -27.142 1.00 63.03 136 ASN A O 1
ATOM 1087 N N . TRP A 1 137 ? 13.531 6.361 -25.935 1.00 70.56 137 TRP A N 1
ATOM 1088 C CA . TRP A 1 137 ? 12.643 7.283 -25.223 1.00 70.56 137 TRP A CA 1
ATOM 1089 C C . TRP A 1 137 ? 11.945 8.289 -26.150 1.00 70.56 137 TRP A C 1
ATOM 1091 O O . TRP A 1 137 ? 12.586 9.169 -26.725 1.00 70.56 137 TRP A O 1
ATOM 1101 N N . ASN A 1 138 ? 10.615 8.215 -26.224 1.00 78.31 138 ASN A N 1
ATOM 1102 C CA . ASN A 1 138 ? 9.765 9.153 -26.954 1.00 78.31 138 ASN A CA 1
ATOM 1103 C C . ASN A 1 138 ? 8.635 9.685 -26.046 1.00 78.31 138 ASN A C 1
ATOM 1105 O O . ASN A 1 138 ? 8.257 9.054 -25.059 1.00 78.31 138 ASN A O 1
ATOM 1109 N N . SER A 1 139 ? 8.028 10.824 -26.384 1.00 80.12 139 SER A N 1
ATOM 1110 C CA . SER A 1 139 ? 6.891 11.389 -25.633 1.00 80.12 139 SER A CA 1
ATOM 1111 C C . SER A 1 139 ? 5.704 10.418 -25.545 1.00 80.12 139 SER A C 1
ATOM 1113 O O . SER A 1 139 ? 4.970 10.408 -24.559 1.00 80.12 139 SER A O 1
ATOM 1115 N N . ILE A 1 140 ? 5.544 9.553 -26.552 1.00 82.88 140 ILE A N 1
ATOM 1116 C CA . ILE A 1 140 ? 4.533 8.488 -26.565 1.00 82.88 140 ILE A CA 1
ATOM 1117 C C . ILE A 1 140 ? 4.876 7.370 -25.574 1.00 82.88 140 ILE A C 1
ATOM 1119 O O . ILE A 1 140 ? 3.995 6.944 -24.831 1.00 82.88 140 ILE A O 1
ATOM 1123 N N . SER A 1 141 ? 6.136 6.923 -25.498 1.00 78.19 141 SER A N 1
ATOM 1124 C CA . SER A 1 141 ? 6.530 5.885 -24.535 1.00 78.19 141 SER A CA 1
ATOM 1125 C C . SER A 1 141 ? 6.391 6.387 -23.097 1.00 78.19 141 SER A C 1
ATOM 1127 O O . SER A 1 141 ? 5.917 5.647 -22.242 1.00 78.19 141 SER A O 1
ATOM 1129 N N . TYR A 1 142 ? 6.694 7.666 -22.845 1.00 82.19 142 TYR A N 1
ATOM 1130 C CA . TYR A 1 142 ? 6.482 8.308 -21.543 1.00 82.19 142 TYR A CA 1
ATOM 1131 C C . TYR A 1 142 ? 5.026 8.218 -21.071 1.00 82.19 142 TYR A C 1
ATOM 1133 O O . TYR A 1 142 ? 4.765 7.827 -19.929 1.00 82.19 142 TYR A O 1
ATOM 1141 N N . PHE A 1 143 ? 4.080 8.554 -21.955 1.00 85.38 143 PHE A N 1
ATOM 1142 C CA . PHE A 1 143 ? 2.653 8.521 -21.642 1.00 85.38 143 PHE A CA 1
ATOM 1143 C C . PHE A 1 143 ? 2.137 7.089 -21.473 1.00 85.38 143 PHE A C 1
ATOM 1145 O O . PHE A 1 143 ? 1.373 6.820 -20.550 1.00 85.38 143 PHE A O 1
ATOM 1152 N N . VAL A 1 144 ? 2.592 6.155 -22.316 1.00 86.88 144 VAL A N 1
ATOM 1153 C CA . VAL A 1 144 ? 2.229 4.733 -22.213 1.00 86.88 144 VAL A CA 1
ATOM 1154 C C . VAL A 1 144 ? 2.701 4.139 -20.883 1.00 86.88 144 VAL A C 1
ATOM 1156 O O . VAL A 1 144 ? 1.919 3.470 -20.212 1.00 86.88 144 VAL A O 1
ATOM 1159 N N . VAL A 1 145 ? 3.935 4.430 -20.459 1.00 84.06 145 VAL A N 1
ATOM 1160 C CA . VAL A 1 145 ? 4.476 3.985 -19.164 1.00 84.06 145 VAL A CA 1
ATOM 1161 C C . VAL A 1 145 ? 3.684 4.592 -18.001 1.00 84.06 145 VAL A C 1
ATOM 1163 O O . VAL A 1 145 ? 3.239 3.857 -17.121 1.00 84.06 145 VAL A O 1
ATOM 1166 N N . ALA A 1 146 ? 3.444 5.908 -18.010 1.00 87.38 146 ALA A N 1
ATOM 1167 C CA . ALA A 1 146 ? 2.686 6.585 -16.954 1.00 87.38 146 ALA A CA 1
ATOM 1168 C C . ALA A 1 146 ? 1.243 6.052 -16.845 1.00 87.38 146 ALA A C 1
ATOM 1170 O O . ALA A 1 146 ? 0.755 5.776 -15.746 1.00 87.38 146 ALA A O 1
ATOM 1171 N N . ALA A 1 147 ? 0.574 5.831 -17.979 1.00 89.69 147 ALA A N 1
ATOM 1172 C CA . ALA A 1 147 ? -0.772 5.270 -18.022 1.00 89.69 147 ALA A CA 1
ATOM 1173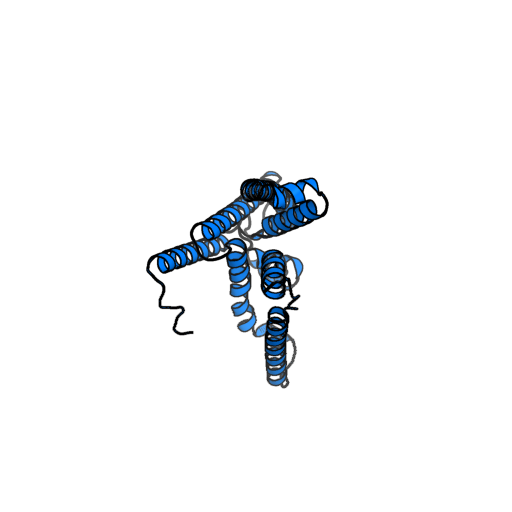 C C . ALA A 1 147 ? -0.806 3.806 -17.556 1.00 89.69 147 ALA A C 1
ATOM 1175 O O . ALA A 1 147 ? -1.702 3.432 -16.795 1.00 89.69 147 ALA A O 1
ATOM 1176 N N . ALA A 1 148 ? 0.175 2.987 -17.953 1.00 88.56 148 ALA A N 1
ATOM 1177 C CA . ALA A 1 148 ? 0.288 1.601 -17.506 1.00 88.56 148 ALA A CA 1
ATOM 1178 C C . ALA A 1 148 ? 0.447 1.529 -15.982 1.00 88.56 148 ALA A C 1
ATOM 1180 O O . ALA A 1 148 ? -0.339 0.858 -15.316 1.00 88.56 148 ALA A O 1
ATOM 1181 N N . VAL A 1 149 ? 1.392 2.287 -15.421 1.00 86.88 149 VAL A N 1
ATOM 1182 C CA . VAL A 1 149 ? 1.658 2.315 -13.975 1.00 86.88 149 VAL A CA 1
ATOM 1183 C C . VAL A 1 149 ? 0.466 2.864 -13.185 1.00 86.88 149 VAL A C 1
ATOM 1185 O O . VAL A 1 149 ? 0.102 2.307 -12.148 1.00 86.88 149 VAL A O 1
ATOM 1188 N N . THR A 1 150 ? -0.185 3.921 -13.683 1.00 91.25 150 THR A N 1
ATOM 1189 C CA . THR A 1 150 ? -1.410 4.460 -13.069 1.00 91.25 150 THR A CA 1
ATOM 1190 C C . THR A 1 150 ? -2.500 3.395 -13.029 1.00 91.25 150 THR A C 1
ATOM 1192 O O . THR A 1 150 ? -3.110 3.169 -11.986 1.00 91.25 150 THR A O 1
ATOM 1195 N N . THR A 1 151 ? -2.721 2.703 -14.150 1.00 91.31 151 THR A N 1
ATOM 1196 C CA . THR A 1 151 ? -3.724 1.637 -14.248 1.00 91.31 151 THR A CA 1
ATOM 1197 C C . THR A 1 151 ? -3.399 0.498 -13.287 1.00 91.31 151 THR A C 1
ATOM 1199 O O . THR A 1 151 ? -4.281 0.038 -12.567 1.00 91.31 151 THR A O 1
ATOM 1202 N N . GLY A 1 152 ? -2.131 0.091 -13.203 1.00 88.88 152 GLY A N 1
ATOM 1203 C CA . GLY A 1 152 ? -1.672 -0.921 -12.257 1.00 88.88 152 GLY A CA 1
ATOM 1204 C C . GLY A 1 152 ? -1.963 -0.561 -10.801 1.00 88.88 152 GLY A C 1
ATOM 1205 O O . GLY A 1 152 ? -2.554 -1.353 -10.066 1.00 88.88 152 GLY A O 1
ATOM 1206 N N . SER A 1 153 ? -1.616 0.661 -10.391 1.00 89.44 153 SER A N 1
ATOM 1207 C CA . SER A 1 153 ? -1.893 1.139 -9.034 1.00 89.44 153 SER A CA 1
ATOM 1208 C C . SER A 1 153 ? -3.396 1.202 -8.739 1.00 89.44 153 SER A C 1
ATOM 1210 O O . SER A 1 153 ? -3.834 0.731 -7.692 1.00 89.44 153 SER A O 1
ATOM 1212 N N . LEU A 1 154 ? -4.218 1.685 -9.679 1.00 91.94 154 LEU A N 1
ATOM 1213 C CA . LEU A 1 154 ? -5.676 1.716 -9.511 1.00 91.94 154 LEU A CA 1
ATOM 1214 C C . LEU A 1 154 ? -6.285 0.315 -9.386 1.00 91.94 154 LEU A C 1
ATOM 1216 O O . LEU A 1 154 ? -7.188 0.115 -8.574 1.00 91.94 154 LEU A O 1
ATOM 1220 N N . VAL A 1 155 ? -5.771 -0.662 -10.138 1.00 91.69 155 VAL A N 1
ATOM 1221 C CA . VAL A 1 155 ? -6.176 -2.067 -10.000 1.00 91.69 155 VAL A CA 1
ATOM 1222 C C . VAL A 1 155 ? -5.829 -2.595 -8.609 1.00 91.69 155 VAL A C 1
ATOM 1224 O O . VAL A 1 155 ? -6.664 -3.262 -8.003 1.00 91.69 155 VAL A O 1
ATOM 1227 N N . LEU A 1 156 ? -4.653 -2.269 -8.060 1.00 89.56 156 LEU A N 1
ATOM 1228 C CA . LEU A 1 156 ? -4.291 -2.648 -6.688 1.00 89.56 156 LEU A CA 1
ATOM 1229 C C . LEU A 1 156 ? -5.185 -1.992 -5.635 1.00 89.56 156 LEU A C 1
ATOM 1231 O O . LEU A 1 156 ? -5.590 -2.658 -4.682 1.00 89.56 156 LEU A O 1
ATOM 1235 N N . VAL A 1 157 ? -5.517 -0.711 -5.802 1.00 91.25 157 VAL A N 1
ATOM 1236 C CA . VAL A 1 157 ? -6.446 -0.010 -4.904 1.00 91.25 157 VAL A CA 1
ATOM 1237 C C . VAL A 1 157 ? -7.811 -0.684 -4.939 1.00 91.25 157 VAL A C 1
ATOM 1239 O O . VAL A 1 157 ? -8.338 -1.041 -3.887 1.00 91.25 157 VAL A O 1
ATOM 1242 N N . TRP A 1 158 ? -8.343 -0.956 -6.130 1.00 91.75 158 TRP A N 1
ATOM 1243 C CA . TRP A 1 158 ? -9.597 -1.690 -6.288 1.00 91.75 158 TRP A CA 1
ATOM 1244 C C . TRP A 1 158 ? -9.538 -3.073 -5.628 1.00 91.75 158 TRP A C 1
ATOM 1246 O O . TRP A 1 158 ? -10.433 -3.457 -4.878 1.00 91.75 158 TRP A O 1
ATOM 1256 N N . LEU A 1 159 ? -8.444 -3.804 -5.831 1.00 91.06 159 LEU A N 1
ATOM 1257 C CA . LEU A 1 159 ? -8.229 -5.111 -5.225 1.00 91.06 159 LEU A CA 1
ATOM 1258 C C . LEU A 1 159 ? -8.224 -5.034 -3.690 1.00 91.06 159 LEU A C 1
ATOM 1260 O O . LEU A 1 159 ? -8.807 -5.887 -3.021 1.00 91.06 159 LEU A O 1
ATOM 1264 N N . SER A 1 160 ? -7.623 -3.984 -3.127 1.00 90.44 160 SER A N 1
ATOM 1265 C CA . SER A 1 160 ? -7.609 -3.727 -1.686 1.00 90.44 160 SER A CA 1
ATOM 1266 C C . SER A 1 160 ? -9.012 -3.471 -1.118 1.00 90.44 160 SER A C 1
ATOM 1268 O O . SER A 1 160 ? -9.340 -3.950 -0.028 1.00 90.44 160 SER A O 1
ATOM 1270 N N . GLU A 1 161 ? -9.878 -2.788 -1.870 1.00 90.31 161 GLU A N 1
ATOM 1271 C CA . GLU A 1 161 ? -11.276 -2.567 -1.493 1.00 90.31 161 GLU A CA 1
ATOM 1272 C C . GLU A 1 161 ? -12.059 -3.886 -1.522 1.00 90.31 161 GLU A C 1
ATOM 1274 O O . GLU A 1 161 ? -12.761 -4.209 -0.564 1.00 90.31 161 GLU A O 1
ATOM 1279 N N . VAL A 1 162 ? -11.857 -4.717 -2.553 1.00 91.06 162 VAL A N 1
ATOM 1280 C CA . VAL A 1 162 ? -12.506 -6.035 -2.661 1.00 91.06 162 VAL A CA 1
ATOM 1281 C C . VAL A 1 162 ? -12.134 -6.948 -1.487 1.00 91.06 162 VAL A C 1
ATOM 1283 O O . VAL A 1 162 ? -13.002 -7.645 -0.955 1.00 91.06 162 VAL A O 1
ATOM 1286 N N . ILE A 1 163 ? -10.870 -6.941 -1.046 1.00 89.88 163 ILE A N 1
ATOM 1287 C CA . ILE A 1 163 ? -10.453 -7.685 0.156 1.00 89.88 163 ILE A CA 1
ATOM 1288 C C . ILE A 1 163 ? -11.141 -7.122 1.403 1.00 89.88 163 ILE A C 1
ATOM 1290 O O . ILE A 1 163 ? -11.567 -7.892 2.257 1.00 89.88 163 ILE A O 1
ATOM 1294 N N . THR A 1 164 ? -11.274 -5.802 1.511 1.00 90.19 164 THR A N 1
ATOM 1295 C CA . THR A 1 164 ? -11.897 -5.166 2.681 1.00 90.19 164 THR A CA 1
ATOM 1296 C C . THR A 1 164 ? -13.390 -5.499 2.779 1.00 90.19 164 THR A C 1
ATOM 1298 O O . THR A 1 164 ? -13.894 -5.758 3.867 1.00 90.19 164 THR A O 1
ATOM 1301 N N . GLU A 1 165 ? -14.101 -5.562 1.650 1.00 87.44 165 GLU A N 1
ATOM 1302 C CA . GLU A 1 165 ? -15.534 -5.886 1.623 1.00 87.44 165 GLU A CA 1
ATOM 1303 C C . GLU A 1 165 ? -15.827 -7.387 1.760 1.00 87.44 165 GLU A C 1
ATOM 1305 O O . GLU A 1 165 ? -16.780 -7.790 2.430 1.00 87.44 165 GLU A O 1
ATOM 1310 N N . ARG A 1 166 ? -15.049 -8.239 1.078 1.00 84.62 166 ARG A N 1
ATOM 1311 C CA . ARG A 1 166 ? -15.371 -9.671 0.902 1.00 84.62 166 ARG A CA 1
ATOM 1312 C C . ARG A 1 166 ? -14.368 -10.620 1.547 1.00 84.62 166 ARG A C 1
ATOM 1314 O O . ARG A 1 166 ? -14.610 -11.831 1.551 1.00 84.62 166 ARG A O 1
ATOM 1321 N N . GLY A 1 167 ? -13.250 -10.096 2.026 1.00 85.12 167 GLY A N 1
ATOM 1322 C CA . GLY A 1 167 ? -12.150 -10.835 2.627 1.00 85.12 167 GLY A CA 1
ATOM 1323 C C . GLY A 1 167 ? -12.103 -10.688 4.143 1.00 85.12 167 GLY A C 1
ATOM 1324 O O . GLY A 1 167 ? -13.135 -10.629 4.818 1.00 85.12 167 GLY A O 1
ATOM 1325 N N . ILE A 1 168 ? -10.885 -10.714 4.682 1.00 84.62 168 ILE A N 1
ATOM 1326 C CA . ILE A 1 168 ? -10.615 -10.640 6.120 1.00 84.62 168 ILE A CA 1
ATOM 1327 C C . ILE A 1 168 ? -9.733 -9.425 6.405 1.00 84.62 168 ILE A C 1
ATOM 1329 O O . ILE A 1 168 ? -8.663 -9.274 5.818 1.00 84.62 168 ILE A O 1
ATOM 1333 N N . GLY A 1 169 ? -10.160 -8.602 7.365 1.00 86.81 169 GLY A N 1
ATOM 1334 C CA . GLY A 1 169 ? -9.406 -7.437 7.8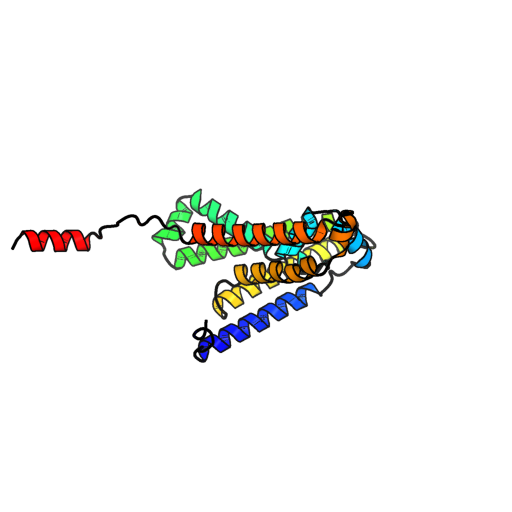19 1.00 86.81 169 GLY A CA 1
ATOM 1335 C C . GLY A 1 169 ? -9.431 -6.273 6.826 1.00 86.81 169 GLY A C 1
ATOM 1336 O O . GLY A 1 169 ? -10.372 -6.115 6.054 1.00 86.81 169 GLY A O 1
ATOM 1337 N N . ASN A 1 170 ? -8.395 -5.434 6.879 1.00 89.00 170 ASN A N 1
ATOM 1338 C CA . ASN A 1 170 ? -8.217 -4.304 5.972 1.00 89.00 170 ASN A CA 1
ATOM 1339 C C . ASN A 1 170 ? -7.333 -4.724 4.791 1.00 89.00 170 ASN A C 1
ATOM 1341 O O . ASN A 1 170 ? -6.157 -5.050 4.971 1.00 89.00 170 ASN A O 1
ATOM 1345 N N . GLY A 1 171 ? -7.893 -4.693 3.583 1.00 85.88 171 GLY A N 1
ATOM 1346 C CA . GLY A 1 171 ? -7.209 -5.147 2.379 1.00 85.88 171 GLY A CA 1
ATOM 1347 C C . GLY A 1 171 ? -5.965 -4.343 2.024 1.00 85.88 171 GLY A C 1
ATOM 1348 O O . GLY A 1 171 ? -4.979 -4.922 1.571 1.00 85.88 171 GLY A O 1
ATOM 1349 N N . SER A 1 172 ? -5.975 -3.031 2.279 1.00 86.75 172 SER A N 1
ATOM 1350 C CA . SER A 1 172 ? -4.824 -2.163 2.000 1.00 86.75 172 SER A CA 1
ATOM 1351 C C . SER A 1 172 ? -3.628 -2.519 2.887 1.00 86.75 172 SER A C 1
ATOM 1353 O O . SER A 1 172 ? -2.530 -2.765 2.388 1.00 86.75 172 SER A O 1
ATOM 1355 N N . SER A 1 173 ? -3.853 -2.665 4.195 1.00 86.38 173 SER A N 1
ATOM 1356 C CA . SER A 1 173 ? -2.822 -3.074 5.154 1.00 86.38 173 SER A CA 1
ATOM 1357 C C . SER A 1 173 ? -2.288 -4.476 4.859 1.00 86.38 173 SER A C 1
ATOM 1359 O O . SER A 1 173 ? -1.086 -4.706 4.958 1.00 86.38 173 SER A O 1
ATOM 1361 N N . LEU A 1 174 ? -3.163 -5.407 4.463 1.00 87.56 174 LEU A N 1
ATOM 1362 C CA . LEU A 1 174 ? -2.785 -6.787 4.159 1.00 87.56 174 LEU A CA 1
ATOM 1363 C C . LEU A 1 174 ? -1.875 -6.878 2.924 1.00 87.56 174 LEU A C 1
ATOM 1365 O O . LEU A 1 174 ? -0.872 -7.592 2.945 1.00 87.56 174 LEU A O 1
ATOM 1369 N N . LEU A 1 175 ? -2.202 -6.134 1.862 1.00 86.06 175 LEU A N 1
ATOM 1370 C CA . LEU A 1 175 ? -1.389 -6.070 0.646 1.00 86.06 175 LEU A CA 1
ATOM 1371 C C . LEU A 1 175 ? -0.006 -5.469 0.923 1.00 86.06 175 LEU A C 1
ATOM 1373 O O . LEU A 1 175 ? 0.998 -6.027 0.477 1.00 86.06 175 LEU A O 1
ATOM 1377 N N . ILE A 1 176 ? 0.062 -4.391 1.712 1.00 83.81 176 ILE A N 1
ATOM 1378 C CA . ILE A 1 176 ? 1.333 -3.778 2.130 1.00 83.81 176 ILE A CA 1
ATOM 1379 C C . ILE A 1 176 ? 2.156 -4.761 2.973 1.00 83.81 176 ILE A C 1
ATOM 1381 O O . ILE A 1 176 ? 3.345 -4.950 2.713 1.00 83.81 176 ILE A O 1
ATOM 1385 N N . LEU A 1 177 ? 1.536 -5.413 3.963 1.00 84.44 177 LEU A N 1
ATOM 1386 C CA . LEU A 1 177 ? 2.196 -6.394 4.830 1.00 84.44 177 LEU A CA 1
ATOM 1387 C C . LEU A 1 177 ? 2.842 -7.502 3.998 1.00 84.44 177 LEU A C 1
ATOM 1389 O O . LEU A 1 177 ? 4.028 -7.787 4.145 1.00 84.44 177 LEU A O 1
ATOM 1393 N N . ILE A 1 178 ? 2.066 -8.107 3.102 1.00 82.38 178 ILE A N 1
ATOM 1394 C CA . ILE A 1 178 ? 2.552 -9.189 2.253 1.00 82.38 178 ILE A CA 1
ATOM 1395 C C . ILE A 1 178 ? 3.654 -8.695 1.335 1.00 82.38 178 ILE A C 1
ATOM 1397 O O . ILE A 1 178 ? 4.615 -9.431 1.130 1.00 82.38 178 ILE A O 1
ATOM 1401 N N . GLY A 1 179 ? 3.543 -7.472 0.813 1.00 76.88 179 GLY A N 1
ATOM 1402 C CA . GLY A 1 179 ? 4.577 -6.831 0.010 1.00 76.88 179 GLY A CA 1
ATOM 1403 C C . GLY A 1 179 ? 5.936 -6.789 0.686 1.00 76.88 179 GLY A C 1
ATOM 1404 O O . GLY A 1 179 ? 6.917 -7.268 0.122 1.00 76.88 179 GLY A O 1
ATOM 1405 N N . ASN A 1 180 ? 5.966 -6.311 1.923 1.00 76.12 180 ASN A N 1
ATOM 1406 C CA . ASN A 1 180 ? 7.186 -6.276 2.720 1.00 76.12 180 ASN A CA 1
ATOM 1407 C C . ASN A 1 180 ? 7.660 -7.687 3.101 1.00 76.12 180 ASN A C 1
ATOM 1409 O O . ASN A 1 180 ? 8.854 -7.978 3.047 1.00 76.12 180 ASN A O 1
ATOM 1413 N N . LEU A 1 181 ? 6.732 -8.592 3.429 1.00 79.94 181 LEU A N 1
ATOM 1414 C CA . LEU A 1 181 ? 7.073 -9.933 3.898 1.00 79.94 181 LEU A CA 1
ATOM 1415 C C . LEU A 1 181 ? 7.763 -10.791 2.830 1.00 79.94 181 LEU A C 1
ATOM 1417 O O . LEU A 1 181 ? 8.590 -11.623 3.183 1.00 79.94 181 LEU A O 1
ATOM 1421 N N . SER A 1 182 ? 7.496 -10.595 1.535 1.00 73.62 182 SER A N 1
ATOM 1422 C CA . SER A 1 182 ? 8.198 -11.383 0.505 1.00 73.62 182 SER A CA 1
ATOM 1423 C C . SER A 1 182 ? 9.658 -11.027 0.313 1.00 73.62 182 SER A C 1
ATOM 1425 O O . SER A 1 182 ? 10.356 -11.778 -0.349 1.00 73.62 182 SER A O 1
ATOM 1427 N N . ARG A 1 183 ? 10.101 -9.874 0.812 1.00 66.31 183 ARG A N 1
ATOM 1428 C CA . ARG A 1 183 ? 11.508 -9.461 0.730 1.00 66.31 183 ARG A CA 1
ATOM 1429 C C . ARG A 1 183 ? 12.333 -10.007 1.874 1.00 66.31 183 ARG A C 1
ATOM 1431 O O . ARG A 1 183 ? 13.554 -10.058 1.806 1.00 66.31 183 ARG A O 1
ATOM 1438 N N . PHE A 1 184 ? 11.650 -10.400 2.941 1.00 72.94 184 PHE A N 1
ATOM 1439 C CA . PHE A 1 184 ? 12.284 -10.948 4.120 1.00 72.94 184 PHE A CA 1
ATOM 1440 C C . PHE A 1 184 ? 13.092 -12.229 3.817 1.00 72.94 184 PHE A C 1
ATOM 1442 O O . PHE A 1 184 ? 14.218 -12.318 4.298 1.00 72.94 184 PHE A O 1
ATOM 1449 N N . PRO A 1 185 ? 12.612 -13.183 2.986 1.00 70.38 185 PRO A N 1
ATOM 1450 C CA . PRO A 1 185 ? 13.421 -14.314 2.534 1.00 70.38 185 PRO A CA 1
ATOM 1451 C C . PRO A 1 185 ? 14.691 -13.908 1.775 1.00 70.38 185 PRO A C 1
ATOM 1453 O O . PRO A 1 185 ? 15.750 -14.450 2.075 1.00 70.38 185 PRO A O 1
ATOM 1456 N N . ASP A 1 186 ? 14.610 -12.944 0.851 1.00 66.62 186 ASP A N 1
ATOM 1457 C CA . ASP A 1 186 ? 15.768 -12.495 0.058 1.00 66.62 186 ASP A CA 1
ATOM 1458 C C . ASP A 1 186 ? 16.873 -11.927 0.962 1.00 66.62 186 ASP A C 1
ATOM 1460 O O . ASP A 1 186 ? 18.045 -12.255 0.798 1.00 66.62 186 ASP A O 1
ATOM 1464 N N . PHE A 1 187 ? 16.494 -11.159 1.989 1.00 65.00 187 PHE A N 1
ATOM 1465 C CA . PHE A 1 187 ? 17.424 -10.644 3.001 1.00 65.00 187 PHE A CA 1
ATOM 14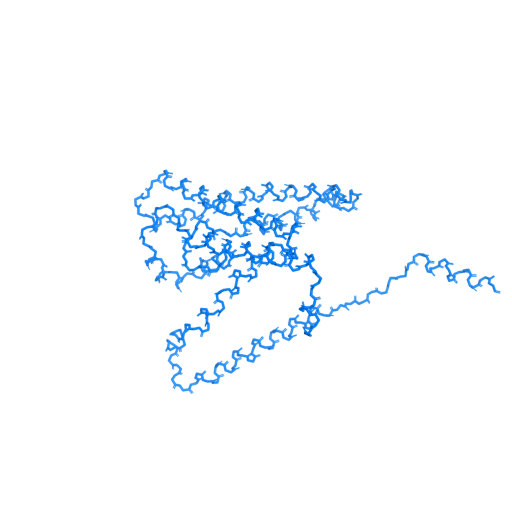66 C C . PHE A 1 187 ? 18.126 -11.752 3.808 1.00 65.00 187 PHE A C 1
ATOM 1468 O O . PHE A 1 187 ? 19.266 -11.582 4.228 1.00 65.00 187 PHE A O 1
ATOM 1475 N N . LEU A 1 188 ? 17.464 -12.891 4.038 1.00 66.06 188 LEU A N 1
ATOM 1476 C CA . LEU A 1 188 ? 18.051 -14.022 4.768 1.00 66.06 188 LEU A CA 1
ATOM 1477 C C . LEU A 1 188 ? 18.962 -14.896 3.893 1.00 66.06 188 LEU A C 1
ATOM 1479 O O . LEU A 1 188 ? 19.865 -15.549 4.418 1.00 66.06 188 LEU A O 1
ATOM 1483 N N . ILE A 1 189 ? 18.687 -14.963 2.588 1.00 64.69 189 ILE A N 1
ATOM 1484 C CA . ILE A 1 189 ? 19.362 -15.868 1.648 1.00 64.69 189 ILE A CA 1
ATOM 1485 C C . ILE A 1 189 ? 20.588 -15.206 1.008 1.00 64.69 189 ILE A C 1
ATOM 1487 O O . ILE A 1 189 ? 21.581 -15.900 0.784 1.00 64.69 189 ILE A O 1
ATOM 1491 N N . ASN A 1 190 ? 20.561 -13.889 0.774 1.00 60.12 190 ASN A N 1
ATOM 1492 C CA . ASN A 1 190 ? 21.689 -13.128 0.230 1.00 60.12 190 ASN A CA 1
ATOM 1493 C C . ASN A 1 190 ? 22.816 -12.999 1.273 1.00 60.12 190 ASN A C 1
ATOM 1495 O O . ASN A 1 190 ? 22.973 -11.986 1.949 1.00 60.12 190 ASN A O 1
ATOM 1499 N N . LYS A 1 191 ? 23.598 -14.073 1.418 1.00 51.50 191 LYS A N 1
ATOM 1500 C CA . LYS A 1 191 ? 24.798 -14.147 2.265 1.00 51.50 191 LYS A CA 1
ATOM 1501 C C . LYS A 1 191 ? 25.984 -13.352 1.720 1.00 51.50 191 LYS A C 1
ATOM 1503 O O . LYS A 1 191 ? 26.894 -13.060 2.489 1.00 51.50 191 LYS A O 1
ATOM 1508 N N . ASP A 1 192 ? 25.960 -12.967 0.449 1.00 49.66 192 ASP A N 1
ATOM 1509 C CA . ASP A 1 192 ? 27.094 -12.309 -0.211 1.00 49.66 192 ASP A CA 1
ATOM 1510 C C . ASP A 1 192 ? 27.366 -10.891 0.340 1.00 49.66 192 ASP A C 1
ATOM 1512 O O . ASP A 1 192 ? 28.515 -10.447 0.371 1.00 49.66 192 ASP A O 1
ATOM 1516 N N . ASP A 1 193 ? 26.353 -10.214 0.900 1.00 51.56 193 ASP A N 1
ATOM 1517 C CA . ASP A 1 193 ? 26.541 -8.947 1.627 1.00 51.56 193 ASP A CA 1
ATOM 1518 C C . ASP A 1 193 ? 27.337 -9.139 2.933 1.00 51.56 193 ASP A C 1
ATOM 1520 O O . ASP A 1 193 ? 28.080 -8.244 3.344 1.00 51.56 193 ASP A O 1
ATOM 1524 N N . PHE A 1 194 ? 27.244 -10.311 3.574 1.00 50.66 194 PHE A N 1
ATOM 1525 C CA . PHE A 1 194 ? 27.993 -10.617 4.799 1.00 50.66 194 PHE A CA 1
ATOM 1526 C C . PHE A 1 194 ? 29.462 -10.967 4.525 1.00 50.66 194 PHE A C 1
ATOM 1528 O O . PHE A 1 194 ? 30.313 -10.673 5.369 1.00 50.66 194 PHE A O 1
ATOM 1535 N N . ASP A 1 195 ? 29.773 -11.530 3.355 1.00 48.31 195 ASP A N 1
ATOM 1536 C CA . ASP A 1 195 ? 31.152 -11.828 2.945 1.00 48.31 195 ASP A CA 1
ATOM 1537 C C . ASP A 1 195 ? 31.916 -10.558 2.524 1.00 48.31 195 ASP A C 1
ATOM 1539 O O . ASP A 1 195 ? 33.114 -10.436 2.792 1.00 48.31 195 ASP A O 1
ATOM 1543 N N . SER A 1 196 ? 31.222 -9.549 1.978 1.00 49.56 196 SER A N 1
ATOM 1544 C CA . SER A 1 196 ? 31.812 -8.240 1.633 1.00 49.56 196 SER A CA 1
ATOM 1545 C C . SER A 1 196 ? 32.342 -7.443 2.840 1.00 49.56 196 SER A C 1
ATOM 1547 O O . SER A 1 196 ? 33.162 -6.534 2.685 1.00 49.56 196 SER A O 1
ATOM 1549 N N . LEU A 1 197 ? 31.918 -7.800 4.057 1.00 52.78 197 LEU A N 1
ATOM 1550 C CA . LEU A 1 197 ? 32.321 -7.140 5.300 1.00 52.78 197 LEU A CA 1
ATOM 1551 C C . LEU A 1 197 ? 33.645 -7.674 5.883 1.00 52.78 197 LEU A C 1
ATOM 1553 O O . LEU A 1 197 ? 34.040 -7.232 6.962 1.00 52.78 197 LEU A O 1
ATOM 1557 N N . ASN A 1 198 ? 34.358 -8.589 5.203 1.00 50.94 198 ASN A N 1
ATOM 1558 C CA . ASN A 1 198 ? 35.634 -9.158 5.678 1.00 50.94 198 ASN A CA 1
ATOM 1559 C C . ASN A 1 198 ? 35.554 -9.697 7.124 1.00 50.94 198 ASN A C 1
ATOM 1561 O O . ASN A 1 198 ? 36.505 -9.616 7.902 1.00 50.94 198 ASN A O 1
ATOM 1565 N N . VAL A 1 199 ? 34.408 -10.258 7.516 1.00 55.38 199 VAL A N 1
ATOM 1566 C CA . VAL A 1 199 ? 34.194 -10.772 8.876 1.00 55.38 199 VAL A CA 1
ATOM 1567 C C . VAL A 1 199 ? 34.484 -12.273 8.909 1.00 55.38 199 VAL A C 1
ATOM 1569 O O . VAL A 1 199 ? 33.631 -13.089 9.248 1.00 55.38 199 VAL A O 1
ATOM 1572 N N . SER A 1 200 ? 35.710 -12.662 8.562 1.00 56.12 200 SER A N 1
ATOM 1573 C CA . SER A 1 200 ? 36.111 -14.072 8.442 1.00 56.12 200 SER A CA 1
ATOM 1574 C C . SER A 1 200 ? 36.190 -14.832 9.781 1.00 56.12 200 SER A C 1
ATOM 1576 O O . SER A 1 200 ? 36.425 -16.037 9.790 1.00 56.12 200 SER A O 1
ATOM 1578 N N . SER A 1 201 ? 35.972 -14.167 10.922 1.00 53.25 201 SER A N 1
ATOM 1579 C CA . SER A 1 201 ? 36.012 -14.805 12.254 1.00 53.25 201 SER A CA 1
ATOM 1580 C C . SER A 1 201 ? 35.048 -14.217 13.304 1.00 53.25 201 SER A C 1
ATOM 1582 O O . SER A 1 201 ? 34.845 -14.833 14.349 1.00 53.25 201 SER A O 1
ATOM 1584 N N . GLN A 1 202 ? 34.387 -13.084 13.029 1.00 55.12 202 GLN A N 1
ATOM 1585 C CA . GLN A 1 202 ? 33.376 -12.453 13.907 1.00 55.12 202 GLN A CA 1
ATOM 1586 C C . GLN A 1 202 ? 31.916 -12.682 13.453 1.00 55.12 202 GLN A C 1
ATOM 1588 O O . GLN A 1 202 ? 30.987 -12.191 14.099 1.00 55.12 202 GLN A O 1
ATOM 1593 N N . SER A 1 203 ? 31.693 -13.412 12.355 1.00 64.12 203 SER A N 1
ATOM 1594 C CA . SER A 1 203 ? 30.389 -13.510 11.683 1.00 64.12 203 SER A CA 1
ATOM 1595 C C . SER A 1 203 ? 29.300 -14.111 12.575 1.00 64.12 203 SER A C 1
ATOM 1597 O O . SER A 1 203 ? 28.173 -13.620 12.594 1.00 64.12 203 SER A O 1
ATOM 1599 N N . ASN A 1 204 ? 29.641 -15.106 13.400 1.00 69.25 204 ASN A N 1
ATOM 1600 C CA . ASN A 1 204 ? 28.656 -15.774 14.250 1.00 69.25 204 ASN A CA 1
ATOM 1601 C C . ASN A 1 204 ? 28.178 -14.884 15.416 1.00 69.25 204 ASN A C 1
ATOM 1603 O O . ASN A 1 204 ? 26.993 -14.868 15.741 1.00 69.25 204 ASN A O 1
ATOM 1607 N N . LEU A 1 205 ? 29.074 -14.086 16.013 1.00 75.62 205 LEU A N 1
ATOM 1608 C CA . LEU A 1 205 ? 28.712 -13.132 17.071 1.00 75.62 205 LEU A CA 1
ATOM 1609 C C . LEU A 1 205 ? 27.875 -11.969 16.524 1.00 75.62 205 LEU A C 1
ATOM 1611 O O . LEU A 1 205 ? 26.938 -11.525 17.185 1.00 75.62 205 LEU A O 1
ATOM 1615 N N . TYR A 1 206 ? 28.176 -11.506 15.309 1.00 76.12 206 TYR A N 1
ATOM 1616 C CA . TYR A 1 206 ? 27.417 -10.447 14.647 1.00 76.12 206 TYR A CA 1
ATOM 1617 C C . TYR A 1 206 ? 25.983 -10.885 14.304 1.00 76.12 206 TYR A C 1
ATOM 1619 O O . TYR A 1 206 ? 25.029 -10.158 14.578 1.00 76.12 206 TYR A O 1
ATOM 1627 N N . ILE A 1 207 ? 25.808 -12.112 13.801 1.00 77.56 207 ILE A N 1
ATOM 1628 C CA . ILE A 1 207 ? 24.480 -12.692 13.543 1.00 77.56 207 ILE A CA 1
ATOM 1629 C C . ILE A 1 207 ? 23.676 -12.815 14.847 1.00 77.56 207 ILE A C 1
ATOM 1631 O O . ILE A 1 207 ? 22.510 -12.422 14.895 1.00 77.56 207 ILE A O 1
ATOM 1635 N N . ILE A 1 208 ? 24.300 -13.299 15.927 1.00 82.88 208 ILE A N 1
ATOM 1636 C CA . ILE A 1 208 ? 23.658 -13.392 17.248 1.00 82.88 208 ILE A CA 1
ATOM 1637 C C . ILE A 1 208 ? 23.237 -12.003 17.752 1.00 82.88 208 ILE A C 1
ATOM 1639 O O . ILE A 1 208 ? 22.118 -11.844 18.240 1.00 82.88 208 ILE A O 1
ATOM 1643 N N . TYR A 1 209 ? 24.086 -10.984 17.592 1.00 84.38 209 TYR A N 1
ATOM 1644 C CA . TYR A 1 209 ? 23.767 -9.602 17.960 1.00 84.38 209 TYR A CA 1
ATOM 1645 C C . TYR A 1 209 ? 22.557 -9.045 17.187 1.00 84.38 209 TYR A C 1
ATOM 1647 O O . TYR A 1 209 ? 21.669 -8.433 17.792 1.00 84.38 209 TYR A O 1
ATOM 1655 N N . ILE A 1 210 ? 22.470 -9.303 15.876 1.00 83.38 210 ILE A N 1
ATOM 1656 C CA . ILE A 1 210 ? 21.318 -8.911 15.047 1.00 83.38 210 ILE A CA 1
ATOM 1657 C C . ILE A 1 210 ? 20.039 -9.596 15.536 1.00 83.38 210 ILE A C 1
ATOM 1659 O O . ILE A 1 210 ? 19.019 -8.930 15.714 1.00 83.38 210 ILE A O 1
ATOM 1663 N N . ILE A 1 211 ? 20.088 -10.906 15.798 1.00 86.31 211 ILE A N 1
ATOM 1664 C CA . ILE A 1 211 ? 18.926 -11.668 16.278 1.00 86.31 211 ILE A CA 1
ATOM 1665 C C . ILE A 1 211 ? 18.441 -11.122 17.625 1.00 86.31 211 ILE A C 1
ATOM 1667 O O . ILE A 1 211 ? 17.246 -10.880 17.791 1.00 86.31 211 ILE A O 1
ATOM 1671 N N . ILE A 1 212 ? 19.352 -10.879 18.572 1.00 92.31 212 ILE A N 1
ATOM 1672 C CA . ILE A 1 212 ? 19.009 -10.315 19.886 1.00 92.31 212 ILE A CA 1
ATOM 1673 C C . ILE A 1 212 ? 18.366 -8.934 19.729 1.00 92.31 212 ILE A C 1
ATOM 1675 O O . ILE A 1 212 ? 17.346 -8.655 20.361 1.00 92.31 212 ILE A O 1
ATOM 1679 N N . THR A 1 213 ? 18.921 -8.084 18.864 1.00 89.50 213 THR A N 1
ATOM 1680 C CA . THR A 1 213 ? 18.378 -6.744 18.604 1.00 89.50 213 THR A CA 1
ATOM 1681 C C . THR A 1 213 ? 16.979 -6.817 17.992 1.00 89.50 213 THR A C 1
ATOM 1683 O O . THR A 1 213 ? 16.078 -6.122 18.460 1.00 89.50 213 THR A O 1
ATOM 1686 N N . LEU A 1 214 ? 16.755 -7.697 17.009 1.00 89.06 214 LEU A N 1
ATOM 1687 C CA . LEU A 1 214 ? 15.440 -7.906 16.394 1.00 89.06 214 LEU A CA 1
ATOM 1688 C C . LEU A 1 214 ? 14.401 -8.398 17.408 1.00 89.06 214 LEU A C 1
ATOM 1690 O O . LEU A 1 214 ? 13.297 -7.860 17.471 1.00 89.06 214 LEU A O 1
ATOM 1694 N N . VAL A 1 215 ? 14.752 -9.389 18.232 1.00 93.50 215 VAL A N 1
ATOM 1695 C CA . VAL A 1 215 ? 13.856 -9.912 19.274 1.00 93.50 215 VAL A CA 1
ATOM 1696 C C . VAL A 1 215 ? 13.550 -8.837 20.320 1.00 93.50 215 VAL A C 1
ATOM 1698 O O . VAL A 1 215 ? 12.393 -8.671 20.700 1.00 93.50 215 VAL A O 1
ATOM 1701 N N . SER A 1 216 ? 14.553 -8.062 20.741 1.00 94.56 216 SER A N 1
ATOM 1702 C CA . SER A 1 216 ? 14.375 -6.942 21.671 1.00 94.56 216 SER A CA 1
ATOM 1703 C C . SER A 1 216 ? 13.430 -5.875 21.107 1.00 94.56 216 SER A C 1
ATOM 1705 O O . SER A 1 216 ? 12.492 -5.460 21.788 1.00 94.56 216 SER A O 1
ATOM 1707 N N . MET A 1 217 ? 13.602 -5.494 19.835 1.00 93.88 217 MET A N 1
ATOM 1708 C CA . MET A 1 217 ? 12.705 -4.558 19.150 1.00 93.88 217 MET A CA 1
ATOM 1709 C C . MET A 1 217 ? 11.269 -5.083 19.069 1.00 93.88 217 MET A C 1
ATOM 1711 O O . MET A 1 217 ? 10.332 -4.315 19.291 1.00 93.88 217 MET A O 1
ATOM 1715 N N . LEU A 1 218 ? 11.079 -6.378 18.793 1.00 93.19 218 LEU A N 1
ATOM 1716 C CA . LEU A 1 218 ? 9.751 -6.995 18.765 1.00 93.19 218 LEU A CA 1
ATOM 1717 C C . LEU A 1 218 ? 9.079 -6.946 20.140 1.00 93.19 218 LEU A C 1
ATOM 1719 O O . LEU A 1 218 ? 7.945 -6.482 20.232 1.00 93.19 218 LEU A O 1
ATOM 1723 N N . ILE A 1 219 ? 9.786 -7.351 21.200 1.00 95.19 219 ILE A N 1
ATOM 1724 C CA . ILE A 1 219 ? 9.268 -7.321 22.578 1.00 95.19 219 ILE A CA 1
ATOM 1725 C C . ILE A 1 219 ? 8.917 -5.888 22.987 1.00 95.19 219 ILE A C 1
ATOM 1727 O O . ILE A 1 219 ? 7.829 -5.633 23.508 1.00 95.19 219 ILE A O 1
ATOM 1731 N N . PHE A 1 220 ? 9.814 -4.936 22.722 1.00 95.38 220 PHE A N 1
ATOM 1732 C CA . PHE A 1 220 ? 9.580 -3.527 23.018 1.00 95.38 220 PHE A CA 1
ATOM 1733 C C . PHE A 1 220 ? 8.351 -2.990 22.272 1.00 95.38 220 PHE A C 1
ATOM 1735 O O . PHE A 1 220 ? 7.502 -2.332 22.873 1.00 95.38 220 PHE A O 1
ATOM 1742 N N . SER A 1 221 ? 8.209 -3.320 20.984 1.00 92.62 221 SER A N 1
ATOM 1743 C CA . SER A 1 221 ? 7.053 -2.919 20.180 1.00 92.62 221 SER A CA 1
ATOM 1744 C C . SER A 1 221 ? 5.745 -3.493 20.730 1.00 92.62 221 SER A C 1
ATOM 1746 O O . SER A 1 221 ? 4.772 -2.752 20.856 1.00 92.62 221 SER A O 1
ATOM 1748 N N . THR A 1 222 ? 5.712 -4.772 21.122 1.00 93.06 222 THR A N 1
ATOM 1749 C CA . THR A 1 222 ? 4.505 -5.388 21.697 1.00 93.06 222 THR A CA 1
ATOM 1750 C C . THR A 1 222 ? 4.137 -4.783 23.048 1.00 93.06 222 THR A C 1
ATOM 1752 O O . THR A 1 222 ? 2.980 -4.432 23.259 1.00 93.06 222 THR A O 1
ATOM 1755 N N . LEU A 1 223 ? 5.117 -4.564 23.934 1.00 93.00 223 LEU A N 1
ATOM 1756 C CA . LEU A 1 223 ? 4.875 -3.932 25.235 1.00 93.00 223 LEU A CA 1
ATOM 1757 C C . LEU A 1 223 ? 4.366 -2.494 25.075 1.00 93.00 223 LEU A C 1
ATOM 1759 O O . LEU A 1 223 ? 3.453 -2.075 25.785 1.00 93.00 223 LEU A O 1
ATOM 1763 N N . SER A 1 224 ? 4.913 -1.748 24.111 1.00 92.56 224 SER A N 1
ATOM 1764 C CA . SER A 1 224 ? 4.443 -0.398 23.800 1.00 92.56 224 SER A CA 1
ATOM 1765 C C . SER A 1 224 ? 3.027 -0.386 23.219 1.00 92.56 224 SER A C 1
ATOM 1767 O O . SER A 1 224 ? 2.304 0.580 23.445 1.00 92.56 224 SER A O 1
ATOM 1769 N N . GLN A 1 225 ? 2.628 -1.419 22.471 1.00 91.06 225 GLN A N 1
ATOM 1770 C CA . GLN A 1 225 ? 1.274 -1.539 21.917 1.00 91.06 225 GLN A CA 1
ATOM 1771 C C . GLN A 1 225 ? 0.242 -1.939 22.984 1.00 91.06 225 GLN A C 1
ATOM 1773 O O . GLN A 1 225 ? -0.897 -1.481 22.931 1.00 91.06 225 GLN A O 1
ATOM 1778 N N . GLU A 1 226 ? 0.627 -2.753 23.970 1.00 89.25 226 GLU A N 1
ATOM 1779 C CA . GLU A 1 226 ? -0.253 -3.173 25.072 1.00 89.25 226 GLU A CA 1
ATOM 1780 C C . GLU A 1 226 ? -0.387 -2.115 26.185 1.00 89.25 226 GLU A C 1
ATOM 1782 O O . GLU A 1 226 ? -1.330 -2.155 26.983 1.00 89.25 226 GLU A O 1
ATOM 1787 N N . GLY A 1 227 ? 0.526 -1.140 26.236 1.00 8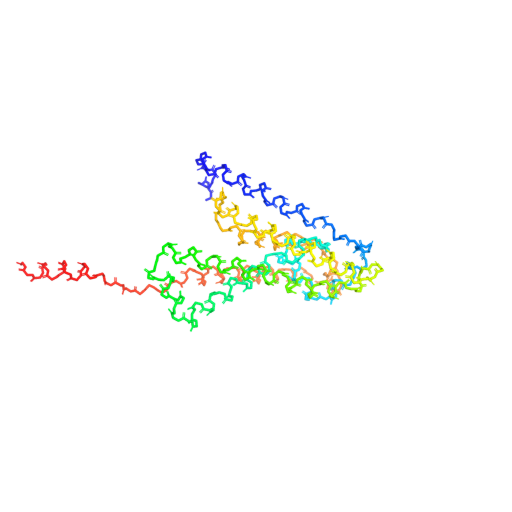5.19 227 GLY A N 1
ATOM 1788 C CA . GLY A 1 227 ? 0.532 -0.047 27.205 1.00 85.19 227 GLY A CA 1
ATOM 1789 C C . GLY A 1 227 ? -0.621 0.945 27.016 1.00 85.19 227 GLY A C 1
ATOM 1790 O O . GLY A 1 227 ? -0.436 2.025 26.463 1.00 85.19 227 GLY A O 1
ATOM 1791 N N . ALA A 1 228 ? -1.813 0.620 27.520 1.00 85.00 228 ALA A N 1
ATOM 1792 C CA . ALA A 1 228 ? -2.966 1.520 27.499 1.00 85.00 228 ALA A CA 1
ATOM 1793 C C . ALA A 1 228 ? -3.172 2.228 28.851 1.00 85.00 228 ALA A C 1
ATOM 1795 O O . ALA A 1 228 ? -3.386 1.590 29.886 1.00 85.00 228 ALA A O 1
ATOM 1796 N N . ARG A 1 229 ? -3.193 3.570 28.847 1.00 87.38 229 ARG A N 1
ATOM 1797 C CA . ARG A 1 229 ? -3.605 4.361 30.017 1.00 87.38 229 ARG A CA 1
ATOM 1798 C C . ARG A 1 229 ? -5.127 4.307 30.152 1.00 87.38 229 ARG A C 1
ATOM 1800 O O . ARG A 1 229 ? -5.843 4.973 29.409 1.00 87.38 229 ARG A O 1
ATOM 1807 N N . LYS A 1 230 ? -5.624 3.539 31.123 1.00 82.81 230 LYS A N 1
ATOM 1808 C CA . LYS A 1 230 ? -7.056 3.494 31.451 1.00 82.81 230 LYS A CA 1
ATOM 1809 C C . LYS A 1 230 ? -7.454 4.792 32.156 1.00 82.81 230 LYS A C 1
ATOM 1811 O O . LYS A 1 230 ? -7.053 5.024 33.292 1.00 82.81 230 LYS A O 1
ATOM 1816 N N . ILE A 1 231 ? -8.216 5.642 31.474 1.00 85.50 231 ILE A N 1
ATOM 1817 C CA . ILE A 1 231 ? -8.833 6.829 32.073 1.00 85.50 231 ILE A CA 1
ATOM 1818 C C . ILE A 1 231 ? -10.222 6.398 32.558 1.00 85.50 231 ILE A C 1
ATOM 1820 O O . ILE A 1 231 ? -11.012 5.940 31.730 1.00 85.50 231 ILE A O 1
ATOM 1824 N N . PRO A 1 232 ? -10.527 6.471 33.866 1.00 81.69 232 PRO A N 1
ATOM 1825 C CA . PRO A 1 232 ? -11.848 6.116 34.359 1.00 81.69 232 PRO A CA 1
ATOM 1826 C C . PRO A 1 232 ? -12.868 7.118 33.811 1.00 81.69 232 PRO A C 1
ATOM 1828 O O . PRO A 1 232 ? -12.752 8.321 34.034 1.00 81.69 232 PRO A O 1
ATOM 1831 N N . VAL A 1 233 ? -13.852 6.612 33.074 1.00 85.38 233 VAL A N 1
ATOM 1832 C CA . VAL A 1 233 ? -14.987 7.390 32.571 1.00 85.38 233 VAL A CA 1
ATOM 1833 C C . VAL A 1 233 ? -16.206 6.945 33.360 1.00 85.38 233 VAL A C 1
ATOM 1835 O O . VAL A 1 233 ? -16.562 5.768 33.323 1.00 85.38 233 VAL A O 1
ATOM 1838 N N . VAL A 1 234 ? -16.824 7.867 34.093 1.00 80.56 234 VAL A N 1
ATOM 1839 C CA . VAL A 1 234 ? -18.093 7.604 34.776 1.00 80.56 234 VAL A CA 1
ATOM 1840 C C . VAL A 1 234 ? -19.210 7.973 33.812 1.00 80.56 234 VAL A C 1
ATOM 1842 O O . VAL A 1 234 ? -19.271 9.100 33.321 1.00 80.56 234 VAL A O 1
ATOM 1845 N N . SER A 1 235 ? -20.070 7.008 33.494 1.00 80.19 235 SER A N 1
ATOM 1846 C CA . SER A 1 235 ? -21.230 7.272 32.646 1.00 80.19 235 SER A CA 1
ATOM 1847 C C . SER A 1 235 ? -22.258 8.097 33.420 1.00 80.19 235 SER A C 1
ATOM 1849 O O . SER A 1 235 ? -22.521 7.812 34.586 1.00 80.19 235 SER A O 1
ATOM 1851 N N . ALA A 1 236 ? -22.908 9.064 32.767 1.00 76.38 236 ALA A N 1
ATOM 1852 C CA . ALA A 1 236 ? -23.994 9.843 33.371 1.00 76.38 236 ALA A CA 1
ATOM 1853 C C . ALA A 1 236 ? -25.111 8.951 33.947 1.00 76.38 236 ALA A C 1
ATOM 1855 O O . ALA A 1 236 ? -25.703 9.286 34.966 1.00 76.38 236 ALA A O 1
ATOM 1856 N N . LYS A 1 237 ? -25.335 7.769 33.355 1.00 72.69 237 LYS A N 1
ATOM 1857 C CA . LYS A 1 237 ? -26.287 6.778 33.868 1.00 72.69 237 LYS A CA 1
ATOM 1858 C C . LYS A 1 237 ? -25.884 6.224 35.245 1.00 72.69 237 LYS A C 1
ATOM 1860 O O . LYS A 1 237 ? -26.738 6.035 36.094 1.00 72.69 237 LYS A O 1
ATOM 1865 N N . GLN A 1 238 ? -24.584 6.033 35.483 1.00 66.69 238 GLN A N 1
ATOM 1866 C CA . GLN A 1 238 ? -24.051 5.537 36.760 1.00 66.69 238 GLN A CA 1
ATOM 1867 C C . GLN A 1 238 ? -24.054 6.607 37.861 1.00 66.69 238 GLN A C 1
ATOM 1869 O O . GLN A 1 238 ? -24.087 6.263 39.036 1.00 66.69 238 GLN A O 1
ATOM 1874 N N . LEU A 1 239 ? -24.032 7.895 37.495 1.00 64.69 239 LEU A N 1
ATOM 1875 C CA . LEU A 1 239 ? -24.194 8.995 38.453 1.00 64.69 239 LEU A CA 1
ATOM 1876 C C . LEU A 1 239 ? -25.642 9.125 38.933 1.00 64.69 239 LEU A C 1
ATOM 1878 O O . LEU A 1 239 ? -25.862 9.490 40.077 1.00 64.69 239 LEU A O 1
ATOM 1882 N N . ILE A 1 240 ? -26.616 8.822 38.072 1.00 66.44 240 ILE A N 1
ATOM 1883 C CA . ILE A 1 240 ? -28.041 8.888 38.418 1.00 66.44 240 ILE A CA 1
ATOM 1884 C C . ILE A 1 240 ? -28.421 7.717 39.335 1.00 66.44 240 ILE A C 1
ATOM 1886 O O . ILE A 1 240 ? -29.006 7.956 40.386 1.00 66.44 240 ILE A O 1
ATOM 1890 N N . ASP A 1 241 ? -27.994 6.491 39.006 1.00 64.31 241 ASP A N 1
ATOM 1891 C CA . ASP A 1 241 ? -28.243 5.311 39.853 1.00 64.31 241 ASP A CA 1
ATOM 1892 C C . ASP A 1 241 ? -27.569 5.438 41.239 1.00 64.31 241 ASP A C 1
ATOM 1894 O O . ASP A 1 241 ? -28.130 5.006 42.240 1.00 64.31 241 ASP A O 1
ATOM 1898 N N . GLY A 1 242 ? -26.392 6.076 41.325 1.00 60.69 242 GLY A N 1
ATOM 1899 C CA . GLY A 1 242 ? -25.708 6.320 42.604 1.00 60.69 242 GLY A CA 1
ATOM 1900 C C . GLY A 1 242 ? -26.382 7.373 43.494 1.00 60.69 242 GLY A C 1
ATOM 1901 O O . GLY A 1 242 ? -26.270 7.298 44.710 1.00 60.69 242 GLY A O 1
ATOM 1902 N N . VAL A 1 243 ? -27.104 8.334 42.908 1.00 58.47 243 VAL A N 1
ATOM 1903 C CA . VAL A 1 243 ? -27.885 9.337 43.659 1.00 58.47 243 VAL A CA 1
ATOM 1904 C C . VAL A 1 243 ? -29.206 8.748 44.166 1.00 58.47 243 VAL A C 1
ATOM 1906 O O . VAL A 1 243 ? -29.710 9.172 45.201 1.00 58.47 243 VAL A O 1
ATOM 1909 N N . GLU A 1 244 ? -29.772 7.768 43.460 1.00 58.31 244 GLU A N 1
ATOM 1910 C CA . GLU A 1 244 ? -31.029 7.117 43.846 1.00 58.31 244 GLU A CA 1
ATOM 1911 C C . GLU A 1 244 ? -30.845 6.103 44.995 1.00 58.31 244 GLU A C 1
ATOM 1913 O O . GLU A 1 244 ? -31.760 5.930 45.801 1.00 58.31 244 GLU A O 1
ATOM 1918 N N . ASP A 1 245 ? -29.653 5.507 45.126 1.00 57.81 245 ASP A N 1
ATOM 1919 C CA . ASP A 1 245 ? -29.275 4.629 46.250 1.00 57.81 245 ASP A CA 1
ATOM 1920 C C . ASP A 1 245 ? -28.948 5.421 47.539 1.00 57.81 245 ASP A C 1
ATOM 1922 O O . ASP A 1 245 ? -29.221 4.941 48.633 1.00 57.81 245 ASP A O 1
ATOM 1926 N N . ASP A 1 246 ? -28.448 6.662 47.428 1.00 56.03 246 ASP A N 1
ATOM 1927 C CA . ASP A 1 246 ? -28.190 7.568 48.571 1.00 56.03 246 ASP A CA 1
ATOM 1928 C C . ASP A 1 246 ? -29.475 8.215 49.145 1.00 56.03 246 ASP A C 1
ATOM 1930 O O . ASP A 1 246 ? -29.448 8.826 50.216 1.00 56.03 246 ASP A O 1
ATOM 1934 N N . MET A 1 247 ? -30.611 8.116 48.438 1.00 53.16 247 MET A N 1
ATOM 1935 C CA . MET A 1 247 ? -31.912 8.655 48.873 1.00 53.16 247 MET A CA 1
ATOM 1936 C C . MET A 1 247 ? -32.856 7.608 49.502 1.00 53.16 247 MET A C 1
ATOM 1938 O O . MET A 1 247 ? -34.015 7.934 49.783 1.00 53.16 247 MET A O 1
ATOM 1942 N N . ARG A 1 248 ? -32.392 6.373 49.740 1.00 46.56 248 ARG A N 1
ATOM 1943 C CA . ARG A 1 248 ? -33.116 5.309 50.463 1.00 46.56 248 ARG A CA 1
ATOM 1944 C C . ARG A 1 248 ? -32.480 5.000 51.812 1.00 46.56 248 ARG A C 1
ATOM 1946 O O . ARG A 1 248 ? -33.265 4.674 52.732 1.00 46.56 248 ARG A O 1
#